Protein AF-A0A3D3GC07-F1 (afdb_monomer)

Nearest PDB structures (foldseek):
  8x1o-assembly1_A  TM=7.237E-01  e=4.242E-07  Flavobacterium frigoris PS1
  4nu2-assembly1_A  TM=7.062E-01  e=5.163E-07  Flavobacterium frigoris PS1
  4nu3-assembly1_A  TM=6.147E-01  e=4.455E-07  Flavobacterium frigoris PS1
  8x1p-assembly1_A  TM=7.015E-01  e=3.871E-06  Flavobacterium frigoris PS1
  8x1l-assembly1_A  TM=6.446E-01  e=1.598E-06  Flavobacterium frigoris PS1

Structure (mmCIF, N/CA/C/O backbone):
data_AF-A0A3D3GC07-F1
#
_entry.id   AF-A0A3D3GC07-F1
#
loop_
_atom_site.group_PDB
_atom_site.id
_atom_site.type_symbol
_atom_site.label_atom_id
_atom_site.label_alt_id
_atom_site.label_comp_id
_atom_site.label_asym_id
_atom_site.label_entity_id
_atom_site.label_seq_id
_atom_site.pdbx_PDB_ins_code
_atom_site.Cartn_x
_atom_site.Cartn_y
_atom_site.Cartn_z
_atom_site.occupancy
_atom_site.B_iso_or_equiv
_atom_site.auth_seq_id
_atom_site.auth_comp_id
_atom_site.auth_asym_id
_atom_site.auth_atom_id
_atom_site.pdbx_PDB_model_num
ATOM 1 N N . MET A 1 1 ? 6.199 24.779 78.417 1.00 42.81 1 MET A N 1
ATOM 2 C CA . MET A 1 1 ? 5.989 23.314 78.352 1.00 42.81 1 MET A CA 1
ATOM 3 C C . MET A 1 1 ? 4.800 23.077 77.429 1.00 42.81 1 MET A C 1
ATOM 5 O O . MET A 1 1 ? 3.770 23.656 77.707 1.00 42.81 1 MET A O 1
ATOM 9 N N . GLY A 1 2 ? 4.828 22.377 76.300 1.00 49.75 2 GLY A N 1
ATOM 10 C CA . GLY A 1 2 ? 5.875 21.697 75.552 1.00 49.75 2 GLY A CA 1
ATOM 11 C C . GLY A 1 2 ? 5.445 21.642 74.076 1.00 49.75 2 GLY A C 1
ATOM 12 O O . GLY A 1 2 ? 4.257 21.631 73.765 1.00 49.75 2 GLY A O 1
ATOM 13 N N . LYS A 1 3 ? 6.438 21.681 73.187 1.00 52.12 3 LYS A N 1
ATOM 14 C CA . LYS A 1 3 ? 6.327 21.446 71.742 1.00 52.12 3 LYS A CA 1
ATOM 15 C C . LYS A 1 3 ? 6.132 19.951 71.492 1.00 52.12 3 LYS A C 1
ATOM 17 O O . LYS A 1 3 ? 6.814 19.192 72.160 1.00 52.12 3 LYS A O 1
ATOM 22 N N . PHE A 1 4 ? 5.340 19.569 70.493 1.00 43.09 4 PHE A N 1
ATOM 23 C CA . PHE A 1 4 ? 5.617 18.464 69.559 1.00 43.09 4 PHE A CA 1
ATOM 24 C C . PHE A 1 4 ? 4.593 18.564 68.420 1.00 43.09 4 PHE A C 1
ATOM 26 O O . PHE A 1 4 ? 3.411 18.324 68.631 1.00 43.09 4 PHE A O 1
ATOM 33 N N . ASN A 1 5 ? 5.038 18.969 67.229 1.00 49.56 5 ASN A N 1
ATOM 34 C CA . ASN A 1 5 ? 4.253 18.853 66.003 1.00 49.56 5 ASN A CA 1
ATOM 35 C C . ASN A 1 5 ? 5.090 18.020 65.032 1.00 49.56 5 ASN A C 1
ATOM 37 O O . ASN A 1 5 ? 6.238 18.361 64.740 1.00 49.56 5 ASN A O 1
ATOM 41 N N . THR A 1 6 ? 4.554 16.864 64.673 1.00 51.84 6 THR A N 1
ATOM 42 C CA . THR A 1 6 ? 5.224 15.766 63.983 1.00 51.84 6 THR A CA 1
ATOM 43 C C . THR A 1 6 ? 5.325 16.040 62.487 1.00 51.84 6 THR A C 1
ATOM 45 O O . THR A 1 6 ? 4.344 16.320 61.805 1.00 51.84 6 THR A O 1
ATOM 48 N N . SER A 1 7 ? 6.550 15.948 61.980 1.00 44.41 7 SER A N 1
ATOM 49 C CA . SER A 1 7 ? 6.908 15.991 60.567 1.00 44.41 7 SER A CA 1
ATOM 50 C C . SER A 1 7 ? 6.458 14.719 59.840 1.00 44.41 7 SER A C 1
ATOM 52 O O . SER A 1 7 ? 6.830 13.616 60.244 1.00 44.41 7 SER A O 1
ATOM 54 N N . LEU A 1 8 ? 5.713 14.877 58.745 1.00 49.03 8 LEU A N 1
ATOM 55 C CA . LEU A 1 8 ? 5.469 13.833 57.744 1.00 49.03 8 LEU A CA 1
ATOM 56 C C . LEU A 1 8 ? 6.748 13.581 56.917 1.00 49.03 8 LEU A C 1
ATOM 58 O O . LEU A 1 8 ? 7.364 14.555 56.478 1.00 49.03 8 LEU A O 1
ATOM 62 N N . PRO A 1 9 ? 7.129 12.326 56.617 1.00 52.44 9 PRO A N 1
ATOM 63 C CA . PRO A 1 9 ? 8.143 12.054 55.610 1.00 52.44 9 PRO A CA 1
ATOM 64 C C . PRO A 1 9 ? 7.519 12.076 54.207 1.00 52.44 9 PRO A C 1
ATOM 66 O O . PRO A 1 9 ? 6.578 11.343 53.905 1.00 52.44 9 PRO A O 1
ATOM 69 N N . ILE A 1 10 ? 8.076 12.919 53.339 1.00 42.75 10 ILE A N 1
ATOM 70 C CA . ILE A 1 10 ? 7.855 12.896 51.892 1.00 42.75 10 ILE A CA 1
ATOM 71 C C . ILE A 1 10 ? 8.598 11.672 51.345 1.00 42.75 10 ILE A C 1
ATOM 73 O O . ILE A 1 10 ? 9.827 11.632 51.341 1.00 42.75 10 ILE A O 1
ATOM 77 N N . VAL A 1 11 ? 7.853 10.660 50.899 1.00 37.94 11 VAL A N 1
ATOM 78 C CA . VAL A 1 11 ? 8.403 9.526 50.148 1.00 37.94 11 VAL A CA 1
ATOM 79 C C . VAL A 1 11 ? 8.634 9.996 48.714 1.00 37.94 11 VAL A C 1
ATOM 81 O O . VAL A 1 11 ? 7.718 10.043 47.896 1.00 37.94 11 VAL A O 1
ATOM 84 N N . LEU A 1 12 ? 9.873 10.390 48.428 1.00 36.25 12 LEU A N 1
ATOM 85 C CA . LEU A 1 12 ? 10.348 10.696 47.086 1.00 36.25 12 LEU A CA 1
ATOM 86 C C . LEU A 1 12 ? 10.523 9.367 46.332 1.00 36.25 12 LEU A C 1
ATOM 88 O O . LEU A 1 12 ? 11.543 8.692 46.458 1.00 36.25 12 LEU A O 1
ATOM 92 N N . SER A 1 13 ? 9.491 8.955 45.597 1.00 36.69 13 SER A N 1
ATOM 93 C CA . SER A 1 13 ? 9.563 7.805 44.695 1.00 36.69 13 SER A CA 1
ATOM 94 C C . SER A 1 13 ? 10.404 8.194 43.478 1.00 36.69 13 SER A C 1
ATOM 96 O O . SER A 1 13 ? 9.940 8.871 42.562 1.00 36.69 13 SER A O 1
ATOM 98 N N . GLY A 1 14 ? 11.685 7.826 43.514 1.00 36.09 14 GLY A N 1
ATOM 99 C CA . GLY A 1 14 ? 12.591 7.941 42.380 1.00 36.09 14 GLY A CA 1
ATOM 100 C C . GLY A 1 14 ? 12.190 6.955 41.288 1.00 36.09 14 GLY A C 1
ATOM 101 O O . GLY A 1 14 ? 12.608 5.799 41.308 1.00 36.09 14 GLY A O 1
ATOM 102 N N . MET A 1 15 ? 11.383 7.413 40.331 1.00 36.75 15 MET A N 1
ATOM 103 C CA . MET A 1 15 ? 11.168 6.716 39.065 1.00 36.75 15 MET A CA 1
ATOM 104 C C . MET A 1 15 ? 12.456 6.795 38.240 1.00 36.75 15 MET A C 1
ATOM 106 O O . MET A 1 15 ? 12.754 7.793 37.585 1.00 36.75 15 MET A O 1
ATOM 110 N N . LEU A 1 16 ? 13.239 5.723 38.312 1.00 33.00 16 LEU A N 1
ATOM 111 C CA . LEU A 1 16 ? 14.378 5.462 37.447 1.00 33.00 16 LEU A CA 1
ATOM 112 C C . LEU A 1 16 ? 13.854 5.189 36.026 1.00 33.00 16 LEU A C 1
ATOM 114 O O . LEU A 1 16 ? 13.439 4.075 35.711 1.00 33.00 16 LEU A O 1
ATOM 118 N N . PHE A 1 17 ? 13.853 6.212 35.170 1.00 33.75 17 PHE A N 1
ATOM 119 C CA . PHE A 1 17 ? 13.654 6.054 33.729 1.00 33.75 17 PHE A CA 1
ATOM 120 C C . PHE A 1 17 ? 14.877 5.340 33.139 1.00 33.75 17 PHE A C 1
ATOM 122 O O . PHE A 1 17 ? 15.848 5.963 32.709 1.00 33.75 17 PHE A O 1
ATOM 129 N N . ILE A 1 18 ? 14.840 4.007 33.130 1.00 34.38 18 ILE A N 1
ATOM 130 C CA . ILE A 1 18 ? 15.722 3.202 32.286 1.00 34.38 18 ILE A CA 1
ATOM 131 C C . ILE A 1 18 ? 15.251 3.442 30.852 1.00 34.38 18 ILE A C 1
ATOM 133 O O . ILE A 1 18 ? 14.252 2.881 30.407 1.00 34.38 18 ILE A O 1
ATOM 137 N N . SER A 1 19 ? 15.951 4.327 30.144 1.00 33.56 19 SER A N 1
ATOM 138 C CA . SER A 1 19 ? 15.816 4.457 28.696 1.00 33.56 19 SER A CA 1
ATOM 139 C C . SER A 1 19 ? 16.302 3.151 28.073 1.00 33.56 19 SER A C 1
ATOM 141 O O . SER A 1 19 ? 17.501 2.946 27.891 1.00 33.56 19 SER A O 1
ATOM 143 N N . LEU A 1 20 ? 15.367 2.238 27.807 1.00 34.78 20 LEU A N 1
ATOM 144 C CA . LEU A 1 20 ? 15.587 1.107 26.918 1.00 34.78 20 LEU A CA 1
ATOM 145 C C . LEU A 1 20 ? 15.897 1.687 25.540 1.00 34.78 20 LEU A C 1
ATOM 147 O O . LEU A 1 20 ? 15.005 2.109 24.807 1.00 34.78 20 LEU A O 1
ATOM 151 N N . VAL A 1 21 ? 17.188 1.737 25.220 1.00 36.09 21 VAL A N 1
ATOM 152 C CA . VAL A 1 21 ? 17.682 1.883 23.855 1.00 36.09 21 VAL A CA 1
ATOM 153 C C . VAL A 1 21 ? 17.120 0.692 23.087 1.00 36.09 21 VAL A C 1
ATOM 155 O O . VAL A 1 21 ? 17.597 -0.436 23.217 1.00 36.09 21 VAL A O 1
ATOM 158 N N . GLY A 1 22 ? 16.014 0.934 22.387 1.00 31.67 22 GLY A N 1
ATOM 159 C CA . GLY A 1 22 ? 15.351 -0.057 21.564 1.00 31.67 22 GLY A CA 1
ATOM 160 C C . GLY A 1 22 ? 16.334 -0.566 20.523 1.00 31.67 22 GLY A C 1
ATOM 161 O O . GLY A 1 22 ? 16.894 0.210 19.752 1.00 31.67 22 GLY A O 1
ATOM 162 N N . CYS A 1 23 ? 16.544 -1.879 20.511 1.00 29.75 23 CYS A N 1
ATOM 163 C CA . CYS A 1 23 ? 17.066 -2.552 19.338 1.00 29.75 23 CYS A CA 1
ATOM 164 C C . CYS A 1 23 ? 16.069 -2.299 18.201 1.00 29.75 23 CYS A C 1
ATOM 166 O O . CYS A 1 23 ? 15.050 -2.982 18.111 1.00 29.75 23 CYS A O 1
ATOM 168 N N . GLU A 1 24 ? 16.339 -1.316 17.342 1.00 32.97 24 GLU A N 1
ATOM 169 C CA . GLU A 1 24 ? 15.833 -1.354 15.975 1.00 32.97 24 GLU A CA 1
ATOM 170 C C . GLU A 1 24 ? 16.400 -2.632 15.364 1.00 32.97 24 GLU A C 1
ATOM 172 O O . GLU A 1 24 ? 17.550 -2.681 14.924 1.00 32.97 24 GLU A O 1
ATOM 177 N N . GLN A 1 25 ? 15.617 -3.709 15.401 1.00 32.12 25 GLN A N 1
ATOM 178 C CA . GLN A 1 25 ? 15.900 -4.855 14.563 1.00 32.12 25 GLN A CA 1
ATOM 179 C C . GLN A 1 25 ? 15.733 -4.377 13.128 1.00 32.12 25 GLN A C 1
ATOM 181 O O . GLN A 1 25 ? 14.628 -4.313 12.590 1.00 32.12 25 GLN A O 1
ATOM 186 N N . ARG A 1 26 ? 16.858 -3.993 12.521 1.00 33.06 26 ARG A N 1
ATOM 187 C CA . ARG A 1 26 ? 17.011 -4.040 11.078 1.00 33.06 26 ARG A CA 1
ATOM 188 C C . ARG A 1 26 ? 16.713 -5.482 10.702 1.00 33.06 26 ARG A C 1
ATOM 190 O O . ARG A 1 26 ? 17.534 -6.364 10.933 1.00 33.06 26 ARG A O 1
ATOM 197 N N . TYR A 1 27 ? 15.496 -5.725 10.231 1.00 36.94 27 TYR A N 1
ATOM 198 C CA . TYR A 1 27 ? 15.181 -6.968 9.558 1.00 36.94 27 TYR A CA 1
ATOM 199 C C . TYR A 1 27 ? 16.105 -7.004 8.345 1.00 36.94 27 TYR A C 1
ATOM 201 O O . TYR A 1 27 ? 15.889 -6.272 7.381 1.00 36.94 27 T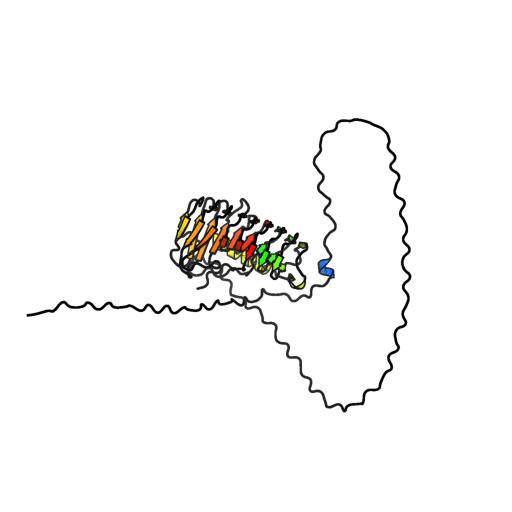YR A O 1
ATOM 209 N N . ASP A 1 28 ? 17.177 -7.788 8.438 1.00 32.25 28 ASP A N 1
ATOM 210 C CA . ASP A 1 28 ? 17.963 -8.187 7.279 1.00 32.25 28 ASP A CA 1
ATOM 211 C C . ASP A 1 28 ? 17.036 -9.087 6.462 1.00 32.25 28 ASP A C 1
ATOM 213 O O . ASP A 1 28 ? 16.888 -10.287 6.707 1.00 32.25 28 ASP A O 1
ATOM 217 N N . LEU A 1 29 ? 16.256 -8.444 5.594 1.00 41.75 29 LEU A N 1
ATOM 218 C CA . LEU A 1 29 ? 15.302 -9.102 4.723 1.00 41.75 29 LEU A CA 1
ATOM 219 C C . LEU A 1 29 ? 16.092 -10.054 3.832 1.00 41.75 29 LEU A C 1
ATOM 221 O O . LEU A 1 29 ? 17.031 -9.634 3.152 1.00 41.75 29 LEU A O 1
ATOM 225 N N . ALA A 1 30 ? 15.707 -11.331 3.827 1.00 43.09 30 ALA A N 1
ATOM 226 C CA . ALA A 1 30 ? 16.249 -12.262 2.853 1.00 43.09 30 ALA A CA 1
ATOM 227 C C . ALA A 1 30 ? 16.009 -11.665 1.451 1.00 43.09 30 ALA A C 1
ATOM 229 O O . ALA A 1 30 ? 14.883 -11.241 1.163 1.00 43.09 30 ALA A O 1
ATOM 230 N N . PRO A 1 31 ? 17.043 -11.569 0.595 1.00 50.31 31 PRO A N 1
ATOM 231 C CA . PRO A 1 31 ? 16.866 -11.063 -0.756 1.00 50.31 31 PRO A CA 1
ATOM 232 C C . PRO A 1 31 ? 15.801 -11.902 -1.469 1.00 50.31 31 PRO A C 1
ATOM 234 O O . PRO A 1 31 ? 15.768 -13.125 -1.311 1.00 50.31 31 PRO A O 1
ATOM 237 N N . LEU A 1 32 ? 14.922 -11.244 -2.236 1.00 53.59 32 LEU A N 1
ATOM 238 C CA . LEU A 1 32 ? 13.956 -11.932 -3.097 1.00 53.59 32 LEU A CA 1
ATOM 239 C C . LEU A 1 32 ? 14.692 -12.987 -3.938 1.00 53.59 32 LEU A C 1
ATOM 241 O O . LEU A 1 32 ? 15.835 -12.731 -4.325 1.00 53.59 32 LEU A O 1
ATOM 245 N N . PRO A 1 33 ? 14.088 -14.156 -4.225 1.00 49.78 33 PRO A N 1
ATOM 246 C CA . PRO A 1 33 ? 14.751 -15.199 -4.996 1.00 49.78 33 PRO A CA 1
ATOM 247 C C . PRO A 1 33 ? 15.235 -14.643 -6.339 1.00 49.78 33 PRO A C 1
ATOM 249 O O . PRO A 1 33 ? 14.443 -14.309 -7.215 1.00 49.78 33 PRO A O 1
ATOM 252 N N . GLN A 1 34 ? 16.556 -14.503 -6.471 1.00 48.22 34 GLN A N 1
ATOM 253 C CA . GLN A 1 34 ? 17.192 -13.946 -7.659 1.00 48.22 34 GLN A CA 1
ATOM 254 C C . GLN A 1 34 ? 17.507 -15.071 -8.639 1.00 48.22 34 GLN A C 1
ATOM 256 O O . GLN A 1 34 ? 18.202 -16.032 -8.298 1.00 48.22 34 GLN A O 1
ATOM 261 N N . LYS A 1 35 ? 17.075 -14.922 -9.891 1.00 49.28 35 LYS A N 1
ATOM 262 C CA . LYS A 1 35 ? 17.637 -15.703 -10.992 1.00 49.28 35 LYS A CA 1
ATOM 263 C C . LYS A 1 35 ? 18.876 -14.964 -11.493 1.00 49.28 35 LYS A C 1
ATOM 265 O O . LYS A 1 35 ? 18.768 -13.882 -12.060 1.00 49.28 35 LYS A O 1
ATOM 270 N N . SER A 1 36 ? 20.061 -15.519 -11.244 1.00 38.72 36 SER A N 1
ATOM 271 C CA . SER A 1 36 ? 21.320 -14.936 -11.722 1.00 38.72 36 SER A CA 1
ATOM 272 C C . SER A 1 36 ? 21.381 -15.002 -13.251 1.00 38.72 36 SER A C 1
ATOM 274 O O . SER A 1 36 ? 21.655 -16.052 -13.831 1.00 38.72 36 SER A O 1
ATOM 276 N N . GLY A 1 37 ? 21.094 -13.879 -13.905 1.00 53.53 37 GLY A N 1
ATOM 277 C CA . GLY A 1 37 ? 21.359 -13.638 -15.318 1.00 53.53 37 GLY A CA 1
ATOM 278 C C . GLY A 1 37 ? 22.071 -12.296 -15.451 1.00 53.53 37 GLY A C 1
ATOM 279 O O . GLY A 1 37 ? 21.556 -11.280 -14.993 1.00 53.53 37 GLY A O 1
ATOM 280 N N . LYS A 1 38 ? 23.276 -12.273 -16.033 1.00 45.19 38 LYS A N 1
ATOM 281 C CA . LYS A 1 38 ? 23.942 -11.011 -16.389 1.00 45.19 38 LYS A CA 1
ATOM 282 C C . LYS A 1 38 ? 23.114 -10.325 -17.475 1.00 45.19 38 LYS A C 1
ATOM 284 O O . LYS A 1 38 ? 22.989 -10.876 -18.563 1.00 45.19 38 LYS A O 1
ATOM 289 N N . ILE A 1 39 ? 22.599 -9.135 -17.180 1.00 52.06 39 ILE A N 1
ATOM 290 C CA . ILE A 1 39 ? 21.954 -8.269 -18.169 1.00 52.06 39 ILE A CA 1
ATOM 291 C C . ILE A 1 39 ? 23.047 -7.710 -19.087 1.00 52.06 39 ILE A C 1
ATOM 293 O O . ILE A 1 39 ? 24.075 -7.216 -18.613 1.00 52.06 39 ILE A O 1
ATOM 297 N N . THR A 1 40 ? 22.845 -7.817 -20.396 1.00 63.94 40 THR A N 1
ATOM 298 C CA . THR A 1 40 ? 23.726 -7.233 -21.412 1.00 63.94 40 THR A CA 1
ATOM 299 C C . THR A 1 40 ? 23.165 -5.898 -21.895 1.00 63.94 40 THR A C 1
ATOM 301 O O . THR A 1 40 ? 21.972 -5.635 -21.800 1.00 63.94 40 THR A O 1
ATOM 304 N N . GLU A 1 41 ? 24.010 -5.028 -22.450 1.00 50.12 41 GLU A N 1
ATOM 305 C CA . GLU A 1 41 ? 23.576 -3.743 -23.028 1.00 50.12 41 GLU A CA 1
ATOM 306 C C . GLU A 1 41 ? 22.561 -3.914 -24.183 1.00 50.12 41 GLU A C 1
ATOM 308 O O . GLU A 1 41 ? 21.825 -2.983 -24.510 1.00 50.12 41 GLU A O 1
ATOM 313 N N . ALA A 1 42 ? 22.480 -5.112 -24.775 1.00 54.91 42 ALA A N 1
ATOM 314 C CA . ALA A 1 42 ? 21.477 -5.463 -25.777 1.00 54.91 42 ALA A CA 1
ATOM 315 C C . ALA A 1 42 ? 20.056 -5.563 -25.191 1.00 54.91 42 ALA A C 1
ATOM 317 O O . ALA A 1 42 ? 19.102 -5.208 -25.876 1.00 54.91 42 ALA A O 1
ATOM 318 N N . ASP A 1 43 ? 19.913 -5.937 -23.916 1.00 57.94 43 ASP A N 1
ATOM 319 C CA . ASP A 1 43 ? 18.612 -6.088 -23.244 1.00 57.94 43 ASP A CA 1
ATOM 320 C C . ASP A 1 43 ? 17.960 -4.732 -22.900 1.00 57.94 43 ASP A C 1
ATOM 322 O O . ASP A 1 43 ? 16.790 -4.668 -22.533 1.00 57.94 43 ASP A O 1
ATOM 326 N N . VAL A 1 44 ? 18.707 -3.627 -23.022 1.00 58.09 44 VAL A N 1
ATOM 327 C CA . VAL A 1 44 ? 18.255 -2.263 -22.688 1.00 58.09 44 VAL A CA 1
ATOM 328 C C . VAL A 1 44 ? 17.798 -1.480 -23.935 1.00 58.09 44 VAL A C 1
ATOM 330 O O . VAL A 1 44 ? 17.266 -0.377 -23.810 1.00 58.09 44 VAL A O 1
ATOM 333 N N . LYS A 1 45 ? 17.977 -2.012 -25.155 1.00 43.72 45 LYS A N 1
ATOM 334 C CA . LYS A 1 45 ? 17.838 -1.223 -26.398 1.00 43.72 45 LYS A CA 1
ATOM 335 C C . LYS A 1 45 ? 16.515 -1.314 -27.162 1.00 43.72 45 LYS A C 1
ATOM 337 O O . LYS A 1 45 ? 16.345 -0.523 -28.087 1.00 43.72 45 LYS A O 1
ATOM 342 N N . ASP A 1 46 ? 15.539 -2.111 -26.741 1.00 44.16 46 ASP A N 1
ATOM 343 C CA . ASP A 1 46 ? 14.207 -2.112 -27.372 1.00 44.16 46 ASP A CA 1
ATOM 344 C C . ASP A 1 46 ? 13.251 -1.089 -26.732 1.00 44.16 46 ASP A C 1
ATOM 346 O O . ASP A 1 46 ? 12.150 -1.393 -26.274 1.00 44.16 46 ASP A O 1
ATOM 350 N N . VAL A 1 47 ? 13.660 0.183 -26.734 1.00 45.19 47 VAL A N 1
ATOM 351 C CA . VAL A 1 47 ? 12.715 1.301 -26.617 1.00 45.19 47 VAL A CA 1
ATOM 352 C C . VAL A 1 47 ? 12.186 1.571 -28.022 1.00 45.19 47 VAL A C 1
ATOM 354 O O . VAL A 1 47 ? 12.835 2.238 -28.825 1.00 45.19 47 VAL A O 1
ATOM 357 N N . ALA A 1 48 ? 11.015 1.018 -28.334 1.00 34.78 48 ALA A N 1
ATOM 358 C CA . ALA A 1 48 ? 10.342 1.232 -29.610 1.00 34.78 48 ALA A CA 1
ATOM 359 C C . ALA A 1 48 ? 10.246 2.742 -29.949 1.00 34.78 48 ALA A C 1
ATOM 361 O O . ALA A 1 48 ? 9.690 3.512 -29.156 1.00 34.78 48 ALA A O 1
ATOM 362 N N . PRO A 1 49 ? 10.734 3.199 -31.119 1.00 36.56 49 PRO A N 1
ATOM 363 C CA . PRO A 1 49 ? 10.516 4.562 -31.579 1.00 36.56 49 PRO A CA 1
ATOM 364 C C . PRO A 1 49 ? 9.089 4.656 -32.126 1.00 36.56 49 PRO A C 1
ATOM 366 O O . PRO A 1 49 ? 8.819 4.304 -33.271 1.00 36.56 49 PRO A O 1
ATOM 369 N N . GLY A 1 50 ? 8.144 5.081 -31.290 1.00 41.00 50 GLY A N 1
ATOM 370 C CA . GLY A 1 50 ? 6.740 5.101 -31.692 1.00 41.00 50 GLY A CA 1
ATOM 371 C C . GLY A 1 50 ? 5.805 5.775 -30.701 1.00 41.00 50 GLY A C 1
ATOM 372 O O . GLY A 1 50 ? 4.845 5.158 -30.259 1.00 41.00 50 GLY A O 1
ATOM 373 N N . ILE A 1 51 ? 6.051 7.043 -30.368 1.00 36.09 51 ILE A N 1
ATOM 374 C CA . ILE A 1 51 ? 4.985 7.929 -29.885 1.00 36.09 51 ILE A CA 1
ATOM 375 C C . ILE A 1 51 ? 4.946 9.131 -30.824 1.00 36.09 51 ILE A C 1
ATOM 377 O O . ILE A 1 51 ? 5.730 10.069 -30.698 1.00 36.09 51 ILE A O 1
ATOM 381 N N . GLN A 1 52 ? 4.049 9.061 -31.809 1.00 35.16 52 GLN A N 1
ATOM 382 C CA . GLN A 1 52 ? 3.590 10.242 -32.528 1.00 35.16 52 GLN A CA 1
ATOM 383 C C . GLN A 1 52 ? 2.776 11.100 -31.557 1.00 35.16 52 GLN A C 1
ATOM 385 O O . GLN A 1 52 ? 1.962 10.583 -30.789 1.00 35.16 52 GLN A O 1
ATOM 390 N N . ALA A 1 53 ? 3.036 12.405 -31.580 1.00 33.88 53 ALA A N 1
ATOM 391 C CA . ALA A 1 53 ? 2.279 13.391 -30.831 1.00 33.88 53 ALA A CA 1
ATOM 392 C C . ALA A 1 53 ? 0.786 13.283 -31.182 1.00 33.88 53 ALA A C 1
ATOM 394 O O . ALA A 1 53 ? 0.418 13.228 -32.356 1.00 33.88 53 ALA A O 1
ATOM 395 N N . ALA A 1 54 ? -0.060 13.238 -30.153 1.00 37.41 54 ALA A N 1
ATOM 396 C CA . ALA A 1 54 ? -1.500 13.357 -30.307 1.00 37.41 54 ALA A CA 1
ATOM 397 C C . ALA A 1 54 ? -1.818 14.705 -30.971 1.00 37.41 54 ALA A C 1
ATOM 399 O O . ALA A 1 54 ? -1.364 15.747 -30.501 1.00 37.41 54 ALA A O 1
ATOM 400 N N . GLY A 1 55 ? -2.551 14.655 -32.084 1.00 34.41 55 GLY A N 1
ATOM 401 C CA . GLY A 1 55 ? -3.028 15.835 -32.792 1.00 34.41 55 GLY A CA 1
ATOM 402 C C . GLY A 1 55 ? -4.043 16.621 -31.963 1.00 34.41 55 GLY A C 1
ATOM 403 O O . GLY A 1 55 ? -4.902 16.035 -31.300 1.00 34.41 55 GLY A O 1
ATOM 404 N N . ASP A 1 56 ? -3.924 17.944 -32.030 1.00 41.59 56 ASP A N 1
ATOM 405 C CA . ASP A 1 56 ? -4.884 18.899 -31.481 1.00 41.59 56 ASP A CA 1
ATOM 406 C C . ASP A 1 56 ? -6.275 18.738 -32.120 1.00 41.59 56 ASP A C 1
ATOM 408 O O . ASP A 1 56 ? -6.383 18.468 -33.324 1.00 41.59 56 ASP A O 1
ATOM 412 N N . PRO A 1 57 ? -7.364 18.933 -31.354 1.00 50.69 57 PRO A N 1
ATOM 413 C CA . PRO A 1 57 ? -8.704 18.943 -31.908 1.00 50.69 57 PRO A CA 1
ATOM 414 C C . PRO A 1 57 ? -8.999 20.277 -32.611 1.00 50.69 57 PRO A C 1
ATOM 416 O O . PRO A 1 57 ? -8.825 21.355 -32.055 1.00 50.69 57 PRO A O 1
ATOM 419 N N . ALA A 1 58 ? -9.478 20.136 -33.847 1.00 44.75 58 ALA A N 1
ATOM 420 C CA . ALA A 1 58 ? -10.053 21.120 -34.761 1.00 44.75 58 ALA A CA 1
ATOM 421 C C . ALA A 1 58 ? -10.537 22.455 -34.155 1.00 44.75 58 ALA A C 1
ATOM 423 O O . ALA A 1 58 ? -11.516 22.493 -33.408 1.00 44.75 58 ALA A O 1
ATOM 424 N N . GLU A 1 59 ? -9.945 23.557 -34.628 1.00 38.47 59 GLU A N 1
ATOM 425 C CA . GLU A 1 59 ? -10.521 24.899 -34.542 1.00 38.47 59 GLU A CA 1
ATOM 426 C C . GLU A 1 59 ? -10.961 25.382 -35.936 1.00 38.47 59 GLU A C 1
ATOM 428 O O . GLU A 1 59 ? -10.334 25.107 -36.961 1.00 38.47 59 GLU A O 1
ATOM 433 N N . ASN A 1 60 ? -12.118 26.037 -35.941 1.00 45.09 60 ASN A N 1
ATOM 434 C CA . ASN A 1 60 ? -12.924 26.445 -37.084 1.00 45.09 60 ASN A CA 1
ATOM 435 C C . ASN A 1 60 ? -12.182 27.272 -38.145 1.00 45.09 60 ASN A C 1
ATOM 437 O O . ASN A 1 60 ? -11.456 28.217 -37.852 1.00 45.09 60 ASN A O 1
ATOM 441 N N . ALA A 1 61 ? -12.511 26.976 -39.401 1.00 41.28 61 ALA A N 1
ATOM 442 C CA . ALA A 1 61 ? -12.090 27.714 -40.581 1.00 41.28 61 ALA A CA 1
ATOM 443 C C . ALA A 1 61 ? -12.777 29.090 -40.710 1.00 41.28 61 ALA A C 1
ATOM 445 O O . ALA A 1 61 ? -14.004 29.189 -40.652 1.00 41.28 61 ALA A O 1
ATOM 446 N N . ILE A 1 62 ? -11.986 30.121 -41.023 1.00 50.12 62 ILE A N 1
ATOM 447 C CA . ILE A 1 62 ? -12.408 31.326 -41.757 1.00 50.12 62 ILE A CA 1
ATOM 448 C C . ILE A 1 62 ? -11.351 31.576 -42.850 1.00 50.12 62 ILE A C 1
ATOM 450 O O . ILE A 1 62 ? -10.161 31.564 -42.531 1.00 50.12 62 ILE A O 1
ATOM 454 N N . PRO A 1 63 ? -11.725 31.782 -44.130 1.00 53.78 63 PRO A N 1
ATOM 455 C CA . PRO A 1 63 ? -10.762 31.972 -45.205 1.00 53.78 63 PRO A CA 1
ATOM 456 C C . PRO A 1 63 ? -10.458 33.460 -45.416 1.00 53.78 63 PRO A C 1
ATOM 458 O O . PRO A 1 63 ? -11.342 34.238 -45.772 1.00 53.78 63 PRO A O 1
ATOM 461 N N . THR A 1 64 ? -9.186 33.838 -45.299 1.00 41.69 64 THR A N 1
ATOM 462 C CA . THR A 1 64 ? -8.692 35.123 -45.808 1.00 41.69 64 THR A CA 1
ATOM 463 C C . THR A 1 64 ? -7.402 34.886 -46.580 1.00 41.69 64 THR A C 1
ATOM 465 O O . THR A 1 64 ? -6.346 34.610 -46.020 1.00 41.69 64 THR A O 1
ATOM 468 N N . THR A 1 65 ? -7.510 34.952 -47.901 1.00 54.78 65 THR A N 1
ATOM 469 C CA . THR A 1 65 ? -6.393 34.932 -48.844 1.00 54.78 65 THR A CA 1
ATOM 470 C C . THR A 1 65 ? -5.633 36.256 -48.792 1.00 54.78 65 THR A C 1
ATOM 472 O O . THR A 1 65 ? -6.231 37.302 -49.046 1.00 54.78 65 THR A O 1
ATOM 475 N N . LEU A 1 66 ? -4.319 36.213 -48.567 1.00 41.72 66 LEU A N 1
ATOM 476 C CA . LEU A 1 66 ? -3.390 37.266 -48.985 1.00 41.72 66 LEU A CA 1
ATOM 477 C C . LEU A 1 66 ? -2.086 36.648 -49.521 1.00 41.72 66 LEU A C 1
ATOM 479 O O . LEU A 1 66 ? -1.710 35.558 -49.084 1.00 41.72 66 LEU A O 1
ATOM 483 N N . PRO A 1 67 ?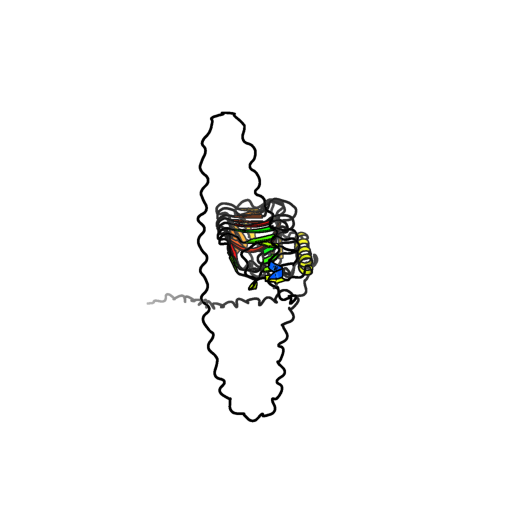 -1.431 37.294 -50.503 1.00 54.41 67 PRO A N 1
ATOM 484 C CA . PRO A 1 67 ? -0.403 36.675 -51.323 1.00 54.41 67 PRO A CA 1
ATOM 485 C C . PRO A 1 67 ? 1.012 36.952 -50.808 1.00 54.41 67 PRO A C 1
ATOM 487 O O . PRO A 1 67 ? 1.355 38.091 -50.520 1.00 54.41 67 PRO A O 1
ATOM 490 N N . GLY A 1 68 ? 1.830 35.899 -50.843 1.00 51.22 68 GLY A N 1
ATOM 491 C CA . GLY A 1 68 ? 3.216 35.944 -51.305 1.00 51.22 68 GLY A CA 1
ATOM 492 C C . GLY A 1 68 ? 4.219 36.736 -50.475 1.00 51.22 68 GLY A C 1
ATOM 493 O O . GLY A 1 68 ? 4.502 37.876 -50.807 1.00 51.22 68 GLY A O 1
ATOM 494 N N . ASP A 1 69 ? 4.890 36.046 -49.552 1.00 41.47 69 ASP A N 1
ATOM 495 C CA . ASP A 1 69 ? 6.257 36.390 -49.161 1.00 41.47 69 ASP A CA 1
ATOM 496 C C . ASP A 1 69 ? 7.154 35.155 -49.306 1.00 41.47 69 ASP A C 1
ATOM 498 O O . ASP A 1 69 ? 6.981 34.128 -48.646 1.00 41.47 69 ASP A O 1
ATOM 502 N N . VAL A 1 70 ? 8.102 35.249 -50.241 1.00 50.00 70 VAL A N 1
ATOM 503 C CA . VAL A 1 70 ? 9.157 34.261 -50.476 1.00 50.00 70 VAL A CA 1
ATOM 504 C C . VAL A 1 70 ? 10.248 34.504 -49.437 1.00 50.00 70 VAL A C 1
ATOM 506 O O . VAL A 1 70 ? 11.026 35.448 -49.557 1.00 50.00 70 VAL A O 1
ATOM 509 N N . ILE A 1 71 ? 10.317 33.652 -48.415 1.00 51.88 71 ILE A N 1
ATOM 510 C CA . ILE A 1 71 ? 11.425 33.657 -47.454 1.00 51.88 71 ILE A CA 1
ATOM 511 C C . ILE A 1 71 ? 12.585 32.845 -48.059 1.00 51.88 71 ILE A C 1
ATOM 513 O O . ILE A 1 71 ? 12.383 31.677 -48.405 1.00 51.88 71 ILE A O 1
ATOM 517 N N . PRO A 1 72 ? 13.796 33.415 -48.213 1.00 53.91 72 PRO A N 1
ATOM 518 C CA . PRO A 1 72 ? 14.934 32.687 -48.756 1.00 53.91 72 PRO A CA 1
ATOM 519 C C . PRO A 1 72 ? 15.405 31.587 -47.797 1.00 53.91 72 PRO A C 1
ATOM 521 O O . PRO A 1 72 ? 15.566 31.786 -46.593 1.00 53.91 72 PRO A O 1
ATOM 524 N N . GLN A 1 73 ? 15.640 30.412 -48.375 1.00 56.88 73 GLN A N 1
ATOM 525 C CA . GLN A 1 73 ? 16.157 29.216 -47.721 1.00 56.88 73 GLN A CA 1
ATOM 526 C C . GLN A 1 73 ? 17.612 29.452 -47.257 1.00 56.88 73 GLN A C 1
ATOM 528 O O . GLN A 1 73 ? 18.425 29.917 -48.059 1.00 56.88 73 GLN A O 1
ATOM 533 N N . PRO A 1 74 ? 17.983 29.148 -45.998 1.00 53.50 74 PRO A N 1
ATOM 534 C CA . PRO A 1 74 ? 19.351 29.347 -45.534 1.00 53.50 74 PRO A CA 1
ATOM 535 C C . PRO A 1 74 ? 20.303 28.330 -46.175 1.00 53.50 74 PRO A C 1
ATOM 537 O O . PRO A 1 74 ? 20.115 27.116 -46.081 1.00 53.50 74 PRO A O 1
ATOM 540 N N . THR A 1 75 ? 21.348 28.850 -46.814 1.00 55.81 75 THR A N 1
ATOM 541 C CA . THR A 1 75 ? 22.466 28.089 -47.374 1.00 55.81 75 THR A CA 1
ATOM 542 C C . THR A 1 75 ? 23.253 27.416 -46.249 1.00 55.81 75 THR A C 1
ATOM 544 O O . THR A 1 75 ? 23.727 28.081 -45.329 1.00 55.81 75 THR A O 1
ATOM 547 N N . SER A 1 76 ? 23.413 26.094 -46.314 1.00 47.28 76 SER A N 1
ATOM 548 C CA . SER A 1 76 ? 24.210 25.327 -45.355 1.00 47.28 76 SER A CA 1
ATOM 549 C C . SER A 1 76 ? 25.707 25.564 -45.571 1.00 47.28 76 SER A C 1
ATOM 551 O O . SER A 1 76 ? 26.262 25.170 -46.600 1.00 47.28 76 SER A O 1
ATOM 553 N N . THR A 1 77 ? 26.374 26.167 -44.590 1.00 56.75 77 THR A N 1
ATOM 554 C CA . THR A 1 77 ? 27.835 26.291 -44.555 1.00 56.75 77 THR A CA 1
ATOM 555 C C . THR A 1 77 ? 28.451 24.942 -44.181 1.00 56.75 77 THR A C 1
ATOM 557 O O . THR A 1 77 ? 28.264 24.452 -43.069 1.00 56.75 77 THR A O 1
ATOM 560 N N . VAL A 1 78 ? 29.187 24.330 -45.110 1.00 50.53 78 VAL A N 1
ATOM 561 C CA . VAL A 1 78 ? 29.966 23.107 -44.867 1.00 50.53 78 VAL A CA 1
ATOM 562 C C . VAL A 1 78 ? 31.212 23.477 -44.059 1.00 50.53 78 VAL A C 1
ATOM 564 O O . VAL A 1 78 ? 32.075 24.205 -44.546 1.00 50.53 78 VAL A O 1
ATOM 567 N N . ILE A 1 79 ? 31.305 22.984 -42.823 1.00 60.06 79 ILE A N 1
ATOM 568 C CA . ILE A 1 79 ? 32.501 23.110 -41.981 1.00 60.06 79 ILE A CA 1
ATOM 569 C C . ILE A 1 79 ? 33.423 21.920 -42.298 1.00 60.06 79 ILE A C 1
ATOM 571 O O . ILE A 1 79 ? 32.976 20.777 -42.174 1.00 60.06 79 ILE A O 1
ATOM 575 N N . PRO A 1 80 ? 34.684 22.135 -42.717 1.00 53.72 80 PRO A N 1
ATOM 576 C CA . PRO A 1 80 ? 35.603 21.039 -42.994 1.00 53.72 80 PRO A CA 1
ATOM 577 C C . PRO A 1 80 ? 35.982 20.287 -41.712 1.00 53.72 80 PRO A C 1
ATOM 579 O O . PRO A 1 80 ? 36.275 20.874 -40.670 1.00 53.72 80 PRO A O 1
ATOM 582 N N . GLN A 1 81 ? 35.975 18.962 -41.822 1.00 61.19 81 GLN A N 1
ATOM 583 C CA . GLN A 1 81 ? 36.316 18.011 -40.771 1.00 61.19 81 GLN A CA 1
ATOM 584 C C . GLN A 1 81 ? 37.836 18.040 -40.499 1.00 61.19 81 GLN A C 1
ATOM 586 O O . GLN A 1 81 ? 38.614 17.996 -41.455 1.00 61.19 81 GLN A O 1
ATOM 591 N N . PRO A 1 82 ? 38.293 18.116 -39.234 1.00 54.41 82 PRO A N 1
ATOM 592 C CA . PRO A 1 82 ? 39.719 18.149 -38.930 1.00 54.41 82 PRO A CA 1
ATOM 593 C C . PRO A 1 82 ? 40.377 16.796 -39.221 1.00 54.41 82 PRO A C 1
ATOM 595 O O . PRO A 1 82 ? 39.946 15.750 -38.733 1.00 54.41 82 PRO A O 1
ATOM 598 N N . THR A 1 83 ? 41.452 16.835 -40.006 1.00 59.28 83 THR A N 1
ATOM 599 C CA . THR A 1 83 ? 42.330 15.698 -40.287 1.00 59.28 83 THR A CA 1
ATOM 600 C C . THR A 1 83 ? 43.053 15.280 -39.006 1.00 59.28 83 THR A C 1
ATOM 602 O O . THR A 1 83 ? 43.768 16.078 -38.401 1.00 59.28 83 THR A O 1
ATOM 605 N N . SER A 1 84 ? 42.876 14.030 -38.579 1.00 48.75 84 SER A N 1
ATOM 606 C CA . SER A 1 84 ? 43.558 13.476 -37.408 1.00 48.75 84 SER A CA 1
ATOM 607 C C . SER A 1 84 ? 45.043 13.241 -37.696 1.00 48.75 84 SER A C 1
ATOM 609 O O . SER A 1 84 ? 45.393 12.419 -38.546 1.00 48.75 84 SER A O 1
ATOM 611 N N . THR A 1 85 ? 45.919 13.926 -36.964 1.00 59.00 85 THR A N 1
ATOM 612 C CA . THR A 1 85 ? 47.363 13.671 -36.967 1.00 59.00 85 THR A CA 1
ATOM 613 C C . THR A 1 85 ? 47.650 12.360 -36.234 1.00 59.00 85 THR A C 1
ATOM 615 O O . THR A 1 85 ? 47.376 12.235 -35.041 1.00 59.00 85 THR A O 1
ATOM 618 N N . VAL A 1 86 ? 48.200 11.373 -36.943 1.00 50.31 86 VAL A N 1
ATOM 619 C CA . VAL A 1 86 ? 48.654 10.104 -36.359 1.00 50.31 86 VAL A CA 1
ATOM 620 C C . VAL A 1 86 ? 49.947 10.357 -35.581 1.00 50.31 86 VAL A C 1
ATOM 622 O O . VAL A 1 86 ? 50.964 10.725 -36.166 1.00 50.31 86 VAL A O 1
ATOM 625 N N . ILE A 1 87 ? 49.907 10.169 -34.261 1.00 61.72 87 ILE A N 1
ATOM 626 C CA . ILE A 1 87 ? 51.093 10.198 -33.395 1.00 61.72 87 ILE A CA 1
ATOM 627 C C . ILE A 1 87 ? 51.680 8.777 -33.365 1.00 61.72 87 ILE A C 1
ATOM 629 O O . ILE A 1 87 ? 50.950 7.843 -33.024 1.00 61.72 87 ILE A O 1
ATOM 633 N N . PRO A 1 88 ? 52.962 8.569 -33.719 1.00 54.69 88 PRO A N 1
ATOM 634 C CA . PRO A 1 88 ? 53.575 7.248 -33.661 1.00 54.69 88 PRO A CA 1
ATOM 635 C C . PRO A 1 88 ? 53.695 6.758 -32.212 1.00 54.69 88 PRO A C 1
ATOM 637 O O . PRO A 1 88 ? 54.126 7.479 -31.312 1.00 54.69 88 PRO A O 1
ATOM 640 N N . GLN A 1 89 ? 53.300 5.505 -32.009 1.00 63.59 89 GLN A N 1
ATOM 641 C CA . GLN A 1 89 ? 53.321 4.801 -30.732 1.00 63.59 89 GLN A CA 1
ATOM 642 C C . GLN A 1 89 ? 54.773 4.447 -30.346 1.00 63.59 89 GLN A C 1
ATOM 644 O O . GLN A 1 89 ? 55.501 3.915 -31.187 1.00 63.59 89 GLN A O 1
ATOM 649 N N . PRO A 1 90 ? 55.228 4.725 -29.108 1.00 55.91 90 PRO A N 1
ATOM 650 C CA . PRO A 1 90 ? 56.593 4.415 -28.698 1.00 55.91 90 PRO A CA 1
ATOM 651 C C . PRO A 1 90 ? 56.806 2.902 -28.585 1.00 55.91 90 PRO A C 1
ATOM 653 O O . PRO A 1 90 ? 56.062 2.195 -27.905 1.00 55.91 90 PRO A O 1
ATOM 656 N N . THR A 1 91 ? 57.859 2.419 -29.242 1.00 57.03 91 THR A N 1
ATOM 657 C CA . THR A 1 91 ? 58.350 1.044 -29.146 1.00 57.03 91 THR A CA 1
ATOM 658 C C . THR A 1 91 ? 58.864 0.784 -27.730 1.00 57.03 91 THR A C 1
ATOM 660 O O . THR A 1 91 ? 59.835 1.400 -27.293 1.00 57.03 91 THR A O 1
ATOM 663 N N . SER A 1 92 ? 58.218 -0.122 -26.996 1.00 51.88 92 SER A N 1
ATOM 664 C CA . SER A 1 92 ? 58.654 -0.526 -25.659 1.00 51.88 92 SER A CA 1
ATOM 665 C C . SER A 1 92 ? 59.885 -1.431 -25.739 1.00 51.88 92 SER A C 1
ATOM 667 O O . SER A 1 92 ? 59.818 -2.534 -26.285 1.00 51.88 92 SER A O 1
ATOM 669 N N . THR A 1 93 ? 60.999 -0.984 -25.161 1.00 58.34 93 THR A N 1
ATOM 670 C CA . THR A 1 93 ? 62.204 -1.795 -24.953 1.00 58.34 93 THR A CA 1
ATOM 671 C C . THR A 1 93 ? 61.911 -2.897 -23.936 1.00 58.34 93 THR A C 1
ATOM 673 O O . THR A 1 93 ? 61.595 -2.619 -22.780 1.00 58.34 93 THR A O 1
ATOM 676 N N . VAL A 1 94 ? 62.012 -4.155 -24.365 1.00 46.44 94 VAL A N 1
ATOM 677 C CA . VAL A 1 94 ? 61.858 -5.331 -23.501 1.00 46.44 94 VAL A CA 1
ATOM 678 C C . VAL A 1 94 ? 63.128 -5.500 -22.667 1.00 46.44 94 VAL A C 1
ATOM 680 O O . VAL A 1 94 ? 64.193 -5.796 -23.204 1.00 46.44 94 VAL A O 1
ATOM 683 N N . ILE A 1 95 ? 63.016 -5.310 -21.352 1.00 61.19 95 ILE A N 1
ATOM 684 C CA . ILE A 1 95 ? 64.059 -5.660 -20.379 1.00 61.19 95 ILE A CA 1
ATOM 685 C C . ILE A 1 95 ? 63.797 -7.110 -19.937 1.00 61.19 95 ILE A C 1
ATOM 687 O O . ILE A 1 95 ? 62.702 -7.383 -19.439 1.00 61.19 95 ILE A O 1
ATOM 691 N N . PRO A 1 96 ? 64.739 -8.055 -20.113 1.00 50.56 96 PRO A N 1
ATOM 692 C CA . PRO A 1 96 ? 64.550 -9.425 -19.653 1.00 50.56 96 PRO A CA 1
ATOM 693 C C . PRO A 1 96 ? 64.536 -9.478 -18.120 1.00 50.56 96 PRO A C 1
ATOM 695 O O . PRO A 1 96 ? 65.457 -9.011 -17.450 1.00 50.56 96 PRO A O 1
ATOM 698 N N . LEU A 1 97 ? 63.460 -10.045 -17.578 1.00 56.62 97 LEU A N 1
ATOM 699 C CA . LEU A 1 97 ? 63.249 -10.258 -16.149 1.00 56.62 97 LEU A CA 1
ATOM 700 C C . LEU A 1 97 ? 64.078 -11.471 -15.673 1.00 56.62 97 LEU A C 1
ATOM 702 O O . LEU A 1 97 ? 64.107 -12.482 -16.380 1.00 56.62 97 LEU A O 1
ATOM 706 N N . PRO A 1 98 ? 64.741 -11.417 -14.502 1.00 51.81 98 PRO A N 1
ATOM 707 C CA . PRO A 1 98 ? 65.507 -12.546 -13.985 1.00 51.81 98 PRO A CA 1
ATOM 708 C C . PRO A 1 98 ? 64.598 -13.734 -13.655 1.00 51.81 98 PRO A C 1
ATOM 710 O O . PRO A 1 98 ? 63.574 -13.604 -12.982 1.00 51.81 98 PRO A O 1
ATOM 713 N N . THR A 1 99 ? 65.015 -14.908 -14.122 1.00 50.81 99 THR A N 1
ATOM 714 C CA . THR A 1 99 ? 64.374 -16.203 -13.905 1.00 50.81 99 THR A CA 1
ATOM 715 C C . THR A 1 99 ? 64.376 -16.542 -12.412 1.00 50.81 99 THR A C 1
ATOM 717 O O . THR A 1 99 ? 65.392 -16.973 -11.870 1.00 50.81 99 THR A O 1
ATOM 720 N N . SER A 1 100 ? 63.246 -16.339 -11.731 1.00 47.09 100 SER A N 1
ATOM 721 C CA . SER A 1 100 ? 63.043 -16.884 -10.386 1.00 47.09 100 SER A CA 1
ATOM 722 C C . SER A 1 100 ? 62.646 -18.353 -10.466 1.00 47.09 100 SER A C 1
ATOM 724 O O . SER A 1 100 ? 61.764 -18.747 -11.227 1.00 47.09 100 SER A O 1
ATOM 726 N N . SER A 1 101 ? 63.345 -19.150 -9.666 1.00 57.59 101 SER A N 1
ATOM 727 C CA . SER A 1 101 ? 63.124 -20.569 -9.427 1.00 57.59 101 SER A CA 1
ATOM 728 C C . SER A 1 101 ? 61.680 -20.864 -9.018 1.00 57.59 101 SER A C 1
ATOM 730 O O . SER A 1 101 ? 61.186 -20.338 -8.021 1.00 57.59 101 SER A O 1
ATOM 732 N N . VAL A 1 102 ? 61.038 -21.740 -9.787 1.00 42.75 102 VAL A N 1
ATOM 733 C CA . VAL A 1 102 ? 59.684 -22.252 -9.569 1.00 42.75 102 VAL A CA 1
ATOM 734 C C . VAL A 1 102 ? 59.690 -23.184 -8.353 1.00 42.75 102 VAL A C 1
ATOM 736 O O . VAL A 1 102 ? 60.287 -24.259 -8.396 1.00 42.75 102 VAL A O 1
ATOM 739 N N . LEU A 1 103 ? 59.026 -22.777 -7.271 1.00 54.09 103 LEU A N 1
ATOM 740 C CA . LEU A 1 103 ? 58.498 -23.699 -6.260 1.00 54.09 103 LEU A CA 1
ATOM 741 C C . LEU A 1 103 ? 57.108 -24.166 -6.732 1.00 54.09 103 LEU A C 1
ATOM 743 O O . LEU A 1 103 ? 56.391 -23.367 -7.336 1.00 54.09 103 LEU A O 1
ATOM 747 N N . PRO A 1 104 ? 56.719 -25.434 -6.506 1.00 51.06 104 PRO A N 1
ATOM 748 C CA . PRO A 1 104 ? 55.424 -25.944 -6.938 1.00 51.06 104 PRO A CA 1
ATOM 749 C C . PRO A 1 104 ? 54.295 -25.199 -6.219 1.00 51.06 104 PRO A C 1
ATOM 751 O O . PRO A 1 104 ? 54.186 -25.237 -4.994 1.00 51.06 104 PRO A O 1
ATOM 754 N N . ASP A 1 105 ? 53.477 -24.515 -7.015 1.00 46.09 105 ASP A N 1
ATOM 755 C CA . ASP A 1 105 ? 52.303 -23.768 -6.582 1.00 46.09 105 ASP A CA 1
ATOM 756 C C . ASP A 1 105 ? 51.275 -24.754 -6.006 1.00 46.09 105 ASP A C 1
ATOM 758 O O . ASP A 1 105 ? 50.762 -25.636 -6.704 1.00 46.09 105 ASP A O 1
ATOM 762 N N . ILE A 1 106 ? 51.005 -24.654 -4.704 1.00 54.47 106 ILE A N 1
ATOM 763 C CA . ILE A 1 106 ? 49.900 -25.379 -4.079 1.00 54.47 106 ILE A CA 1
ATOM 764 C C . ILE A 1 106 ? 48.631 -24.736 -4.627 1.00 54.47 106 ILE A C 1
ATOM 766 O O . ILE A 1 106 ? 48.330 -23.591 -4.301 1.00 54.47 106 ILE A O 1
ATOM 770 N N . ALA A 1 107 ? 47.900 -25.465 -5.470 1.00 52.97 107 ALA A N 1
ATOM 771 C CA . ALA A 1 107 ? 46.629 -25.027 -6.029 1.00 52.97 107 ALA A CA 1
ATOM 772 C C . ALA A 1 107 ? 45.630 -24.723 -4.900 1.00 52.97 107 ALA A C 1
ATOM 774 O O . ALA A 1 107 ? 44.943 -25.612 -4.392 1.00 52.97 107 ALA A O 1
ATOM 775 N N . ILE A 1 108 ? 45.554 -23.455 -4.492 1.00 52.28 108 ILE A N 1
ATOM 776 C CA . ILE A 1 108 ? 44.492 -22.957 -3.625 1.00 52.28 108 ILE A CA 1
ATOM 777 C C . ILE A 1 108 ? 43.240 -22.921 -4.495 1.00 52.28 108 ILE A C 1
ATOM 779 O O . ILE A 1 108 ? 43.053 -22.021 -5.312 1.00 52.28 108 ILE A O 1
ATOM 783 N N . ILE A 1 109 ? 42.403 -23.947 -4.357 1.00 58.88 109 ILE A N 1
ATOM 784 C CA . ILE A 1 109 ? 41.078 -23.976 -4.969 1.00 58.88 109 ILE A CA 1
ATOM 785 C C . ILE A 1 109 ? 40.337 -22.743 -4.430 1.00 58.88 109 ILE A C 1
ATOM 787 O O . ILE A 1 109 ? 40.209 -22.624 -3.207 1.00 58.88 109 ILE A O 1
ATOM 791 N N . PRO A 1 110 ? 39.885 -21.802 -5.280 1.00 55.72 110 PRO A N 1
ATOM 792 C CA . PRO A 1 110 ? 39.125 -20.659 -4.806 1.00 55.72 110 PRO A CA 1
ATOM 793 C C . PRO A 1 110 ? 37.875 -21.193 -4.111 1.00 55.72 110 PRO A C 1
ATOM 795 O O . PRO A 1 110 ? 37.022 -21.826 -4.734 1.00 55.72 110 PRO A O 1
ATOM 798 N N . SER A 1 111 ? 37.802 -20.978 -2.799 1.00 58.88 111 SER A N 1
ATOM 799 C CA . SER A 1 111 ? 36.614 -21.269 -2.011 1.00 58.88 111 SER A CA 1
ATOM 800 C C . SER A 1 111 ? 35.491 -20.400 -2.558 1.00 58.88 111 SER A C 1
ATOM 802 O O . SER A 1 111 ? 35.422 -19.206 -2.271 1.00 58.88 111 SER A O 1
ATOM 804 N N . VAL A 1 112 ? 34.632 -20.991 -3.384 1.00 52.12 112 VAL A N 1
ATOM 805 C CA . VAL A 1 112 ? 33.374 -20.375 -3.786 1.00 52.12 112 VAL A CA 1
ATOM 806 C C . VAL A 1 112 ? 32.530 -20.247 -2.526 1.00 52.12 112 VAL A C 1
ATOM 808 O O . VAL A 1 112 ? 31.958 -21.222 -2.049 1.00 52.12 112 VAL A O 1
ATOM 811 N N . THR A 1 113 ? 32.505 -19.055 -1.931 1.00 52.06 113 THR A N 1
ATOM 812 C CA . THR A 1 113 ? 31.542 -18.749 -0.875 1.00 52.06 113 THR A CA 1
ATOM 813 C C . THR A 1 113 ? 30.161 -18.973 -1.488 1.00 52.06 113 THR A C 1
ATOM 815 O O . THR A 1 113 ? 29.827 -18.271 -2.448 1.00 52.06 113 THR A O 1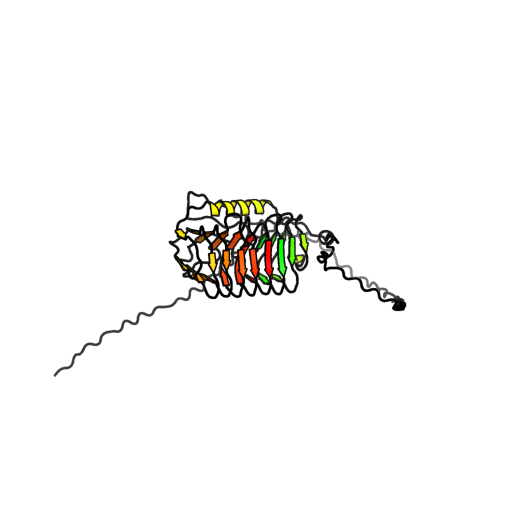
ATOM 818 N N . PRO A 1 114 ? 29.384 -19.970 -1.027 1.00 48.88 114 PRO A N 1
ATOM 819 C CA . PRO A 1 114 ? 28.073 -20.220 -1.595 1.00 48.88 114 PRO A CA 1
ATOM 820 C C . PRO A 1 114 ? 27.246 -18.947 -1.440 1.00 48.88 114 PRO A C 1
ATOM 822 O O . PRO A 1 114 ? 27.166 -18.380 -0.348 1.00 48.88 114 PRO A O 1
ATOM 825 N N . THR A 1 115 ? 26.670 -18.470 -2.544 1.00 56.50 115 THR A N 1
ATOM 826 C CA . THR A 1 115 ? 25.673 -17.402 -2.498 1.00 56.50 115 THR A CA 1
ATOM 827 C C . THR A 1 115 ? 24.585 -17.852 -1.523 1.00 56.50 115 THR A C 1
ATOM 829 O O . THR A 1 115 ? 24.092 -18.972 -1.679 1.00 56.50 115 THR A O 1
ATOM 832 N N . PRO A 1 116 ? 24.248 -17.053 -0.494 1.00 39.69 116 PRO A N 1
ATOM 833 C CA . PRO A 1 116 ? 23.262 -17.457 0.493 1.00 39.69 116 PRO A CA 1
ATOM 834 C C . PRO A 1 116 ? 21.958 -17.799 -0.225 1.00 39.69 116 PRO A C 1
ATOM 836 O O . PRO A 1 116 ? 21.392 -16.966 -0.934 1.00 39.69 116 PRO A O 1
ATOM 839 N N . THR A 1 117 ? 21.505 -19.042 -0.068 1.00 42.44 117 THR A N 1
ATOM 840 C CA . THR A 1 117 ? 20.181 -19.455 -0.523 1.00 42.44 117 THR A CA 1
ATOM 841 C C . THR A 1 117 ? 19.161 -18.565 0.186 1.00 42.44 117 THR A C 1
ATOM 843 O O . THR A 1 117 ? 19.194 -18.504 1.418 1.00 42.44 117 THR A O 1
ATOM 846 N N . PRO A 1 118 ? 18.283 -17.853 -0.541 1.00 41.28 118 PRO A N 1
ATOM 847 C CA . PRO A 1 118 ? 17.292 -16.984 0.077 1.00 41.28 118 PRO A CA 1
ATOM 848 C C . PRO A 1 118 ? 16.418 -17.808 1.028 1.00 41.28 118 PRO A C 1
ATOM 850 O O . PRO A 1 118 ? 15.854 -18.834 0.644 1.00 41.28 118 PRO A O 1
ATOM 853 N N . THR A 1 119 ? 16.335 -17.377 2.287 1.00 39.59 119 THR A N 1
ATOM 854 C CA . THR A 1 119 ? 15.463 -17.993 3.288 1.00 39.59 119 THR A CA 1
ATOM 855 C C . THR A 1 119 ? 14.015 -17.752 2.879 1.00 39.59 119 THR A C 1
ATOM 857 O O . THR A 1 119 ? 13.491 -16.650 3.035 1.00 39.59 119 THR A O 1
ATOM 860 N N . VAL A 1 120 ? 13.365 -18.782 2.340 1.00 41.97 120 VAL A N 1
ATOM 861 C CA . VAL A 1 120 ? 11.930 -18.758 2.047 1.00 41.97 120 VAL A CA 1
ATOM 862 C C . VAL A 1 120 ? 11.190 -18.833 3.380 1.00 41.97 120 VAL A C 1
ATOM 864 O O . VAL A 1 120 ? 11.176 -19.877 4.034 1.00 41.97 120 VAL A O 1
ATOM 867 N N . PHE A 1 121 ? 10.598 -17.723 3.819 1.00 48.34 121 PHE A N 1
ATOM 868 C CA . PHE A 1 121 ? 9.668 -17.758 4.943 1.00 48.34 121 PHE A CA 1
ATOM 869 C C . PHE A 1 121 ? 8.415 -18.530 4.507 1.00 48.34 121 PHE A C 1
ATOM 871 O O . PHE A 1 121 ? 7.859 -18.206 3.455 1.00 48.34 121 PHE A O 1
ATOM 878 N N . PRO A 1 122 ? 7.960 -19.550 5.261 1.00 47.75 122 PRO A N 1
ATOM 879 C CA . PRO A 1 122 ? 6.748 -20.274 4.917 1.00 47.75 122 PRO A CA 1
ATOM 880 C C . PRO A 1 122 ? 5.573 -19.297 4.940 1.00 47.75 122 PRO A C 1
ATOM 882 O O . PRO A 1 122 ? 5.181 -18.775 5.984 1.00 47.75 122 PRO A O 1
ATOM 885 N N . TYR A 1 123 ? 5.052 -19.027 3.752 1.00 54.84 123 TYR A N 1
ATOM 886 C CA . TYR A 1 123 ? 3.910 -18.167 3.532 1.00 54.84 123 TYR A CA 1
ATOM 887 C C . TYR A 1 123 ? 2.659 -18.829 4.123 1.00 54.84 123 TYR A C 1
ATOM 889 O O . TYR A 1 123 ? 2.214 -19.883 3.666 1.00 54.84 123 TYR A O 1
ATOM 897 N N . VAL A 1 124 ? 2.110 -18.226 5.177 1.00 58.56 124 VAL A N 1
ATOM 898 C CA . VAL A 1 124 ? 0.850 -18.659 5.784 1.00 58.56 124 VAL A CA 1
ATOM 899 C C . VAL A 1 124 ? -0.259 -17.846 5.130 1.00 58.56 124 VAL A C 1
ATOM 901 O O . VAL A 1 124 ? -0.369 -16.643 5.366 1.00 58.56 124 VAL A O 1
ATOM 904 N N . ILE A 1 125 ? -1.070 -18.496 4.290 1.00 60.34 125 ILE A N 1
ATOM 905 C CA . ILE A 1 125 ? -2.341 -17.915 3.841 1.00 60.34 125 ILE A CA 1
ATOM 906 C C . ILE A 1 125 ? -3.141 -17.597 5.108 1.00 60.34 125 ILE A C 1
ATOM 908 O O . ILE A 1 125 ? -3.235 -18.486 5.957 1.00 60.34 125 ILE A O 1
ATOM 912 N N . PRO A 1 126 ? -3.706 -16.385 5.254 1.00 60.69 126 PRO A N 1
ATOM 913 C CA . PRO A 1 126 ? -4.567 -16.064 6.383 1.00 60.69 126 PRO A CA 1
ATOM 914 C C . PRO A 1 126 ? -5.683 -17.111 6.489 1.00 60.69 126 PRO A C 1
ATOM 916 O O . PRO A 1 126 ? -6.619 -17.117 5.690 1.00 60.69 126 PRO A O 1
ATOM 919 N N . ASP A 1 127 ? -5.556 -18.043 7.435 1.00 56.50 127 ASP A N 1
ATOM 920 C CA . ASP A 1 127 ? -6.610 -19.004 7.718 1.00 56.50 127 ASP A CA 1
ATOM 921 C C . ASP A 1 127 ? -7.689 -18.271 8.510 1.00 56.50 127 ASP A C 1
ATOM 923 O O . ASP A 1 127 ? -7.445 -17.704 9.577 1.00 56.50 127 ASP A O 1
ATOM 927 N N . THR A 1 128 ? -8.904 -18.303 7.979 1.00 56.12 128 THR A N 1
ATOM 928 C CA . THR A 1 128 ? -10.108 -17.751 8.600 1.00 56.12 128 THR A CA 1
ATOM 929 C C . THR A 1 128 ? -10.382 -18.278 10.020 1.00 56.12 128 THR A C 1
ATOM 931 O O . THR A 1 128 ? -11.184 -17.677 10.734 1.00 56.12 128 THR A O 1
ATOM 934 N N . GLY A 1 129 ? -9.740 -19.377 10.444 1.00 56.78 129 GLY A N 1
ATOM 935 C CA . GLY A 1 129 ? -9.957 -20.020 11.744 1.00 56.78 129 GLY A CA 1
ATOM 936 C C . GLY A 1 129 ? -9.119 -19.507 12.926 1.00 56.78 129 GLY A C 1
ATOM 937 O O . GLY A 1 129 ? -9.547 -19.675 14.067 1.00 56.78 129 GLY A O 1
ATOM 938 N N . SER A 1 130 ? -7.960 -18.872 12.702 1.00 58.56 130 SER A N 1
ATOM 939 C CA . SER A 1 130 ? -7.065 -18.405 13.780 1.00 58.56 130 SER A CA 1
ATOM 940 C C . SER A 1 130 ? -6.677 -16.941 13.581 1.00 58.56 130 SER A C 1
ATOM 942 O O . SER A 1 130 ? -5.794 -16.603 12.799 1.00 58.56 130 SER A O 1
ATOM 944 N N . VAL A 1 131 ? -7.339 -16.056 14.327 1.00 64.88 131 VAL A N 1
ATOM 945 C CA . VAL A 1 131 ? -7.246 -14.589 14.194 1.00 64.88 131 VAL A CA 1
ATOM 946 C C . VAL A 1 131 ? -5.942 -13.974 14.721 1.00 64.88 131 VAL A C 1
ATOM 948 O O . VAL A 1 131 ? -5.776 -12.762 14.666 1.00 64.88 131 VAL A O 1
ATOM 951 N N . ASP A 1 132 ? -5.011 -14.770 15.245 1.00 73.06 132 ASP A N 1
ATOM 952 C CA . ASP A 1 132 ? -3.862 -14.240 15.991 1.00 73.06 132 ASP A CA 1
ATOM 953 C C . ASP A 1 132 ? -2.598 -14.027 15.135 1.00 73.06 132 ASP A C 1
ATOM 955 O O . ASP A 1 132 ? -1.660 -13.381 15.604 1.00 73.06 132 ASP A O 1
ATOM 959 N N . ASN A 1 133 ? -2.532 -14.564 13.910 1.00 81.19 133 ASN A N 1
ATOM 960 C CA . ASN A 1 133 ? -1.382 -14.374 13.022 1.00 81.19 133 ASN A CA 1
ATOM 961 C C . ASN A 1 133 ? -1.771 -14.543 11.549 1.00 81.19 133 ASN A C 1
ATOM 963 O O . ASN A 1 133 ? -1.976 -15.661 11.081 1.00 81.19 133 ASN A O 1
ATOM 967 N N . ILE A 1 134 ? -1.808 -13.434 10.813 1.00 85.50 134 ILE A N 1
ATOM 968 C CA . ILE A 1 134 ? -2.075 -13.423 9.366 1.00 85.50 134 ILE A CA 1
ATOM 969 C C . ILE A 1 134 ? -0.791 -13.363 8.525 1.00 85.50 134 ILE A C 1
ATOM 971 O O . ILE A 1 134 ? -0.856 -13.052 7.343 1.00 85.50 134 ILE A O 1
ATOM 975 N N . GLY A 1 135 ? 0.381 -13.640 9.106 1.00 88.75 135 GLY A N 1
ATOM 976 C CA . GLY A 1 135 ? 1.661 -13.711 8.392 1.00 88.75 135 GLY A CA 1
ATOM 977 C C . GLY A 1 135 ? 2.210 -12.358 7.922 1.00 88.75 135 GLY A C 1
ATOM 978 O O . GLY A 1 135 ? 1.757 -11.299 8.360 1.00 88.75 135 GLY A O 1
ATOM 979 N N . CYS A 1 136 ? 3.214 -12.407 7.042 1.00 90.56 136 CYS A N 1
ATOM 980 C CA . CYS A 1 136 ? 3.747 -11.238 6.344 1.00 90.56 136 CYS A CA 1
ATOM 981 C C . CYS A 1 136 ? 3.360 -11.269 4.864 1.00 90.56 136 CYS A C 1
ATOM 983 O O . CYS A 1 136 ? 3.273 -12.336 4.254 1.00 90.56 136 CYS A O 1
ATOM 985 N N . MET A 1 137 ? 3.222 -10.087 4.270 1.00 90.50 137 MET A N 1
ATOM 986 C CA . MET A 1 137 ? 3.138 -9.932 2.826 1.00 90.50 137 MET A CA 1
ATOM 987 C C . MET A 1 137 ? 4.452 -10.421 2.178 1.00 90.50 137 MET A C 1
ATOM 989 O O . MET A 1 137 ? 5.529 -10.073 2.668 1.00 90.50 137 MET A O 1
ATOM 993 N N . PRO A 1 138 ? 4.402 -11.229 1.101 1.00 85.38 138 PRO A N 1
ATOM 994 C CA . PRO A 1 138 ? 5.573 -11.976 0.629 1.00 85.38 138 PRO A CA 1
ATOM 995 C C . PRO A 1 138 ? 6.642 -11.134 -0.088 1.00 85.38 138 PRO A C 1
ATOM 997 O O . PRO A 1 138 ? 7.700 -11.659 -0.421 1.00 85.38 138 PRO A O 1
ATOM 1000 N N . SER A 1 139 ? 6.416 -9.834 -0.306 1.00 82.94 139 SER A N 1
ATOM 1001 C CA . SER A 1 139 ? 7.389 -8.946 -0.948 1.00 82.94 139 SER A CA 1
ATOM 1002 C C . SER A 1 139 ? 7.634 -7.686 -0.118 1.00 82.94 139 SER A C 1
ATOM 1004 O O . SER A 1 139 ? 6.685 -6.957 0.170 1.00 82.94 139 SER A O 1
ATOM 1006 N N . PRO A 1 140 ? 8.888 -7.379 0.258 1.00 82.00 140 PRO A N 1
ATOM 1007 C CA . PRO A 1 140 ? 9.201 -6.194 1.032 1.00 82.00 140 PRO A CA 1
ATOM 1008 C C . PRO A 1 140 ? 9.454 -4.971 0.142 1.00 82.00 140 PRO A C 1
ATOM 1010 O O . PRO A 1 140 ? 10.545 -4.400 0.154 1.00 82.00 140 PRO A O 1
ATOM 1013 N N . ALA A 1 141 ? 8.469 -4.590 -0.669 1.00 93.06 141 ALA A N 1
ATOM 1014 C CA . ALA A 1 141 ? 8.617 -3.500 -1.626 1.00 93.06 141 ALA A CA 1
ATOM 1015 C C . ALA A 1 141 ? 7.759 -2.288 -1.283 1.00 93.06 141 ALA A C 1
ATOM 1017 O O . ALA A 1 141 ? 6.616 -2.423 -0.850 1.00 93.06 141 ALA A O 1
ATOM 1018 N N . ALA A 1 142 ? 8.325 -1.101 -1.512 1.00 95.44 142 ALA A N 1
ATOM 1019 C CA . ALA A 1 142 ? 7.631 0.165 -1.313 1.00 95.44 142 ALA A CA 1
ATOM 1020 C C . ALA A 1 142 ? 6.577 0.363 -2.408 1.00 95.44 142 ALA A C 1
ATOM 1022 O O . ALA A 1 142 ? 5.515 0.926 -2.154 1.00 95.44 142 ALA A O 1
ATOM 1023 N N . ILE A 1 143 ? 6.848 -0.147 -3.612 1.00 96.69 143 ILE A N 1
ATOM 1024 C CA . ILE A 1 143 ? 5.893 -0.211 -4.716 1.00 96.69 143 ILE A CA 1
ATOM 1025 C C . ILE A 1 143 ? 5.812 -1.649 -5.219 1.00 96.69 143 ILE A C 1
ATOM 1027 O O . ILE A 1 143 ? 6.833 -2.233 -5.578 1.00 96.69 143 ILE A O 1
ATOM 1031 N N . VAL A 1 144 ? 4.595 -2.180 -5.327 1.00 97.19 144 VAL A N 1
ATOM 1032 C CA . VAL A 1 144 ? 4.297 -3.410 -6.067 1.00 97.19 144 VAL A CA 1
ATOM 1033 C C . VAL A 1 144 ? 3.264 -3.103 -7.143 1.00 97.19 144 VAL A C 1
ATOM 1035 O O . VAL A 1 144 ? 2.123 -2.740 -6.849 1.00 97.19 144 VAL A O 1
ATOM 1038 N N . ALA A 1 145 ? 3.670 -3.246 -8.398 1.00 97.81 145 ALA A N 1
ATOM 1039 C CA . ALA A 1 145 ? 2.820 -3.030 -9.557 1.00 97.81 145 ALA A CA 1
ATOM 1040 C C . ALA A 1 145 ? 2.543 -4.369 -10.248 1.00 97.81 145 ALA A C 1
ATOM 1042 O O . ALA A 1 145 ? 3.455 -4.978 -10.810 1.00 97.81 145 ALA A O 1
ATOM 1043 N N . PHE A 1 146 ? 1.289 -4.823 -10.166 1.00 97.88 146 PHE A N 1
ATOM 1044 C CA . PHE A 1 146 ? 0.835 -6.082 -10.769 1.00 97.88 146 PHE A CA 1
ATOM 1045 C C . PHE A 1 146 ? 0.825 -6.017 -12.291 1.00 97.88 146 PHE A C 1
ATOM 1047 O O . PHE A 1 146 ? 0.917 -4.947 -12.892 1.00 97.88 146 PHE A O 1
ATOM 1054 N N . SER A 1 147 ? 0.707 -7.184 -12.909 1.00 97.56 147 SER A N 1
ATOM 1055 C CA . SER A 1 147 ? 0.757 -7.353 -14.349 1.00 97.56 147 SER A CA 1
ATOM 1056 C C . SER A 1 147 ? -0.179 -6.384 -15.078 1.00 97.56 147 SER A C 1
ATOM 1058 O O . SER A 1 147 ? -1.353 -6.240 -14.727 1.00 97.56 147 SER A O 1
ATOM 1060 N N . ASN A 1 148 ? 0.323 -5.775 -16.155 1.00 97.44 148 ASN A N 1
ATOM 1061 C CA . ASN A 1 148 ? -0.326 -4.721 -16.955 1.00 97.44 148 ASN A CA 1
ATOM 1062 C C . ASN A 1 148 ? -0.481 -3.348 -16.267 1.00 97.44 148 ASN A C 1
ATOM 1064 O O . ASN A 1 148 ? -1.163 -2.475 -16.811 1.00 97.44 148 ASN A O 1
ATOM 1068 N N . ALA A 1 149 ? 0.137 -3.119 -15.105 1.00 98.12 149 ALA A N 1
ATOM 1069 C CA . ALA A 1 149 ? 0.079 -1.815 -14.455 1.00 98.12 149 ALA A CA 1
ATOM 1070 C C . ALA A 1 149 ? 0.975 -0.760 -15.141 1.00 98.12 149 ALA A C 1
ATOM 1072 O O . ALA A 1 149 ? 1.872 -1.053 -15.933 1.00 98.12 149 ALA A O 1
ATOM 1073 N N . SER A 1 150 ? 0.777 0.510 -14.789 1.00 98.12 150 SER A N 1
ATOM 1074 C CA . SER A 1 150 ? 1.669 1.615 -15.161 1.00 98.12 150 SER A CA 1
ATOM 1075 C C . SER A 1 150 ? 2.172 2.338 -13.917 1.00 98.12 150 SER A C 1
ATOM 1077 O O . SER A 1 150 ? 1.381 2.914 -13.176 1.00 98.12 150 SER A O 1
ATOM 1079 N N . VAL A 1 151 ? 3.486 2.391 -13.722 1.00 98.25 151 VAL A N 1
ATOM 1080 C CA . VAL A 1 151 ? 4.150 3.148 -12.656 1.00 98.25 151 VAL A CA 1
ATOM 1081 C C . VAL A 1 151 ? 4.791 4.397 -13.249 1.00 98.25 151 VAL A C 1
ATOM 1083 O O . VAL A 1 151 ? 5.628 4.313 -14.142 1.00 98.25 151 VAL A O 1
ATOM 1086 N N . VAL A 1 152 ? 4.409 5.571 -12.755 1.00 98.19 152 VAL A N 1
ATOM 1087 C CA . VAL A 1 152 ? 4.928 6.864 -13.211 1.00 98.19 152 VAL A CA 1
ATOM 1088 C C . VAL A 1 152 ? 5.471 7.645 -12.025 1.00 98.19 152 VAL A C 1
ATOM 1090 O O . VAL A 1 152 ? 4.729 7.974 -11.103 1.00 98.19 152 VAL A O 1
ATOM 1093 N N . MET A 1 153 ? 6.750 7.998 -12.081 1.00 98.06 153 MET A N 1
ATOM 10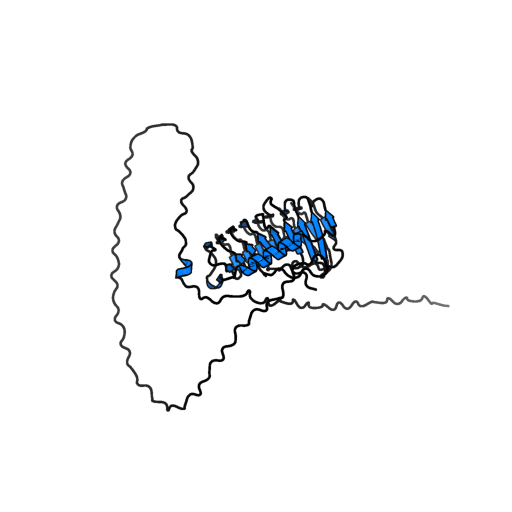94 C CA . MET A 1 153 ? 7.405 8.901 -11.140 1.00 98.06 153 MET A CA 1
ATOM 1095 C C . MET A 1 153 ? 7.875 10.154 -11.883 1.00 98.06 153 MET A C 1
ATOM 1097 O O . MET A 1 153 ? 8.580 10.053 -12.889 1.00 98.06 153 MET A O 1
ATOM 1101 N N . GLN A 1 154 ? 7.438 11.333 -11.440 1.00 97.19 154 GLN A N 1
ATOM 1102 C CA . GLN A 1 154 ? 7.714 12.615 -12.102 1.00 97.19 154 GLN A CA 1
ATOM 1103 C C . GLN A 1 154 ? 7.891 13.758 -11.096 1.00 97.19 154 GLN A C 1
ATOM 1105 O O . GLN A 1 154 ? 7.365 13.728 -9.985 1.00 97.19 154 GLN A O 1
ATOM 1110 N N . GLY A 1 155 ? 8.537 14.840 -11.536 1.00 96.44 155 GLY A N 1
ATOM 1111 C CA . GLY A 1 155 ? 8.788 16.018 -10.702 1.00 96.44 155 GLY A CA 1
ATOM 1112 C C . GLY A 1 155 ? 10.046 15.829 -9.863 1.00 96.44 155 GLY A C 1
ATOM 1113 O O . GLY A 1 155 ? 11.048 15.373 -10.391 1.00 96.44 155 GLY A O 1
ATOM 1114 N N . ASN A 1 156 ? 9.990 16.176 -8.582 1.00 97.31 156 ASN A N 1
ATOM 1115 C CA . ASN A 1 156 ? 11.029 15.934 -7.578 1.00 97.31 156 ASN A CA 1
ATOM 1116 C C . ASN A 1 156 ? 10.608 14.797 -6.624 1.00 97.31 156 ASN A C 1
ATOM 1118 O O . ASN A 1 156 ? 10.868 14.865 -5.424 1.00 97.31 156 ASN A O 1
ATOM 1122 N N . SER A 1 157 ? 9.857 13.809 -7.124 1.00 97.38 157 SER A N 1
ATOM 1123 C CA . SER A 1 157 ? 9.384 12.694 -6.305 1.00 97.38 157 SER A CA 1
ATOM 1124 C C . SER A 1 157 ? 10.541 11.818 -5.842 1.00 97.38 157 SER A C 1
ATOM 1126 O O . SER A 1 157 ? 11.443 11.543 -6.630 1.00 97.38 157 SER A O 1
ATOM 1128 N N . ASP A 1 158 ? 10.474 11.314 -4.616 1.00 97.19 158 ASP A N 1
ATOM 1129 C CA . ASP A 1 158 ? 11.558 10.534 -4.016 1.00 97.19 158 ASP A CA 1
ATOM 1130 C C . ASP A 1 158 ? 11.022 9.233 -3.407 1.00 97.19 158 ASP A C 1
ATOM 1132 O O . ASP A 1 158 ? 10.113 9.247 -2.571 1.00 97.19 158 ASP A O 1
ATOM 1136 N N . LEU A 1 159 ? 11.558 8.100 -3.853 1.00 96.94 159 LEU A N 1
ATOM 1137 C CA . LEU A 1 159 ? 11.208 6.777 -3.352 1.00 96.94 159 LEU A CA 1
ATOM 1138 C C . LEU A 1 159 ? 12.411 6.158 -2.648 1.00 96.94 159 LEU A C 1
ATOM 1140 O O . LEU A 1 159 ? 13.422 5.892 -3.288 1.00 96.94 159 LEU A O 1
ATOM 1144 N N . HIS A 1 160 ? 12.263 5.830 -1.367 1.00 95.69 160 HIS A N 1
ATOM 1145 C CA . HIS A 1 160 ? 13.243 5.072 -0.585 1.00 95.69 160 HIS A CA 1
ATOM 1146 C C . HIS A 1 160 ? 12.704 3.672 -0.328 1.00 95.69 160 HIS A C 1
ATOM 1148 O O . HIS A 1 160 ? 11.881 3.467 0.566 1.00 95.69 160 HIS A O 1
ATOM 1154 N N . GLY A 1 161 ? 13.160 2.707 -1.117 1.00 94.75 161 GLY A N 1
ATOM 1155 C CA . GLY A 1 161 ? 12.674 1.333 -1.072 1.00 94.75 161 GLY A CA 1
ATOM 1156 C C . GLY A 1 161 ? 12.691 0.673 -2.440 1.00 94.75 161 GLY A C 1
ATOM 1157 O O . GLY A 1 161 ? 12.963 1.308 -3.457 1.00 94.75 161 GLY A O 1
ATOM 1158 N N . SER A 1 162 ? 12.417 -0.627 -2.459 1.00 95.50 162 SER A N 1
ATOM 1159 C CA . SER A 1 162 ? 12.384 -1.383 -3.702 1.00 95.50 162 SER A CA 1
ATOM 1160 C C . SER A 1 162 ? 11.077 -1.182 -4.468 1.00 95.50 162 SER A C 1
ATOM 1162 O O . SER A 1 162 ? 10.012 -0.951 -3.884 1.00 95.50 162 SER A O 1
ATOM 1164 N N . ILE A 1 163 ? 11.171 -1.297 -5.790 1.00 96.31 163 ILE A N 1
ATOM 1165 C CA . ILE A 1 163 ? 10.025 -1.415 -6.695 1.00 96.31 163 ILE A CA 1
ATOM 1166 C C . ILE A 1 163 ? 9.983 -2.859 -7.181 1.00 96.31 163 ILE A C 1
ATOM 1168 O O . ILE A 1 163 ? 11.016 -3.403 -7.558 1.00 96.31 163 ILE A O 1
ATOM 1172 N N . VAL A 1 164 ? 8.804 -3.469 -7.209 1.00 96.88 164 VAL A N 1
ATOM 1173 C CA . VAL A 1 164 ? 8.564 -4.746 -7.888 1.00 96.88 164 VAL A CA 1
ATOM 1174 C C . VAL A 1 164 ? 7.528 -4.510 -8.979 1.00 96.88 164 VAL A C 1
ATOM 1176 O O . VAL A 1 164 ? 6.429 -4.033 -8.690 1.00 96.88 164 VAL A O 1
ATOM 1179 N N . ILE A 1 165 ? 7.879 -4.817 -10.225 1.00 97.25 165 ILE A N 1
ATOM 1180 C CA . ILE A 1 165 ? 6.982 -4.730 -11.381 1.00 97.25 165 ILE A CA 1
ATOM 1181 C C . ILE A 1 165 ? 6.856 -6.095 -12.062 1.00 97.25 165 ILE A C 1
ATOM 1183 O O . ILE A 1 165 ? 7.859 -6.765 -12.306 1.00 97.25 165 ILE A O 1
ATOM 1187 N N . PHE A 1 166 ? 5.626 -6.493 -12.377 1.00 97.50 166 PHE A N 1
ATOM 1188 C CA . PHE A 1 166 ? 5.325 -7.783 -13.008 1.00 97.50 166 PHE A CA 1
ATOM 1189 C C . PHE A 1 166 ? 5.073 -7.655 -14.518 1.00 97.50 166 PHE A C 1
ATOM 1191 O O . PHE A 1 166 ? 5.268 -6.578 -15.097 1.00 97.50 166 PHE A O 1
ATOM 1198 N N . GLU A 1 167 ? 4.671 -8.747 -15.172 1.00 97.19 167 GLU A N 1
ATOM 1199 C CA . GLU A 1 167 ? 4.563 -8.847 -16.632 1.00 97.19 167 GLU A CA 1
ATOM 1200 C C . GLU A 1 167 ? 3.811 -7.663 -17.254 1.00 97.19 167 GLU A C 1
ATOM 1202 O O . GLU A 1 167 ? 2.769 -7.218 -16.766 1.00 97.19 167 GLU A O 1
ATOM 1207 N N . LYS A 1 168 ? 4.318 -7.147 -18.380 1.00 97.19 168 LYS A N 1
ATOM 1208 C CA . LYS A 1 168 ? 3.685 -6.057 -19.151 1.00 97.19 168 LYS A CA 1
ATOM 1209 C C . LYS A 1 168 ? 3.462 -4.763 -18.359 1.00 97.19 168 LYS A C 1
ATOM 1211 O O . LYS A 1 168 ? 2.745 -3.878 -18.822 1.00 97.19 168 LYS A O 1
ATOM 1216 N N . THR A 1 169 ? 4.075 -4.624 -17.187 1.00 97.62 169 THR A N 1
ATOM 1217 C CA . THR A 1 169 ? 4.069 -3.365 -16.445 1.00 97.62 169 THR A CA 1
ATOM 1218 C C . THR A 1 169 ? 4.974 -2.357 -17.140 1.00 97.62 169 THR A C 1
ATOM 1220 O O . THR A 1 169 ? 6.029 -2.712 -17.671 1.00 97.62 169 THR A O 1
ATOM 1223 N N . ARG A 1 170 ? 4.593 -1.080 -17.129 1.00 97.81 170 ARG A N 1
ATOM 1224 C CA . ARG A 1 170 ? 5.452 0.016 -17.593 1.00 97.81 170 ARG A CA 1
ATOM 1225 C C . ARG A 1 170 ? 5.906 0.870 -16.422 1.00 97.81 170 ARG A C 1
ATOM 1227 O O . ARG A 1 170 ? 5.074 1.508 -15.790 1.00 97.81 170 ARG A O 1
ATOM 1234 N N . LEU A 1 171 ? 7.208 0.939 -16.167 1.00 97.94 171 LEU A N 1
ATOM 1235 C CA . LEU A 1 171 ? 7.814 1.885 -15.228 1.00 97.94 171 LEU A CA 1
ATOM 1236 C C . LEU A 1 171 ? 8.360 3.086 -16.003 1.00 97.94 171 LEU A C 1
ATOM 1238 O O . LEU A 1 171 ? 9.076 2.923 -16.982 1.00 97.94 171 LEU A O 1
ATOM 1242 N N . THR A 1 172 ? 8.023 4.305 -15.598 1.00 97.81 172 THR A N 1
ATOM 1243 C CA . THR A 1 172 ? 8.584 5.541 -16.156 1.00 97.81 172 THR A CA 1
ATOM 1244 C C . THR A 1 172 ? 9.066 6.438 -15.030 1.00 97.81 172 THR A C 1
ATOM 1246 O O . THR A 1 172 ? 8.253 6.874 -14.213 1.00 97.81 172 THR A O 1
ATOM 1249 N N . VAL A 1 173 ? 10.363 6.749 -15.013 1.00 97.38 173 VAL A N 1
ATOM 1250 C CA . VAL A 1 173 ? 10.966 7.684 -14.053 1.00 97.38 173 VAL A CA 1
ATOM 1251 C C . VAL A 1 173 ? 11.523 8.874 -14.832 1.00 97.38 173 VAL A C 1
ATOM 1253 O O . VAL A 1 173 ? 12.401 8.724 -15.679 1.00 97.38 173 VAL A O 1
ATOM 1256 N N . GLY A 1 174 ? 10.975 10.066 -14.589 1.00 96.19 174 GLY A N 1
ATOM 1257 C CA . GLY A 1 174 ? 11.341 11.282 -15.318 1.00 96.19 174 GLY A CA 1
ATOM 1258 C C . GLY A 1 174 ? 11.362 12.543 -14.454 1.00 96.19 174 GLY A C 1
ATOM 1259 O O . GLY A 1 174 ? 10.966 12.537 -13.290 1.00 96.19 174 GLY A O 1
ATOM 1260 N N . GLY A 1 175 ? 11.812 13.657 -15.038 1.00 95.06 175 GLY A N 1
ATOM 1261 C CA . GLY A 1 175 ? 12.085 14.886 -14.288 1.00 95.06 175 GLY A CA 1
ATOM 1262 C C . GLY A 1 175 ? 13.305 14.716 -13.379 1.00 95.06 175 GLY A C 1
ATOM 1263 O O . GLY A 1 175 ? 14.313 14.166 -13.809 1.00 95.06 175 GLY A O 1
ATOM 1264 N N . ASN A 1 176 ? 13.188 15.152 -12.126 1.00 96.31 176 ASN A N 1
ATOM 1265 C CA . ASN A 1 176 ? 14.179 14.957 -11.064 1.00 96.31 176 ASN A CA 1
ATOM 1266 C C . ASN A 1 176 ? 13.762 13.834 -10.095 1.00 96.31 176 ASN A C 1
ATOM 1268 O O . ASN A 1 176 ? 14.189 13.828 -8.940 1.00 96.31 176 ASN A O 1
ATOM 1272 N N . ALA A 1 177 ? 12.873 12.932 -10.521 1.00 97.44 177 ALA A N 1
ATOM 1273 C CA . ALA A 1 177 ? 12.420 11.832 -9.687 1.00 97.44 177 ALA A CA 1
ATOM 1274 C C . ALA A 1 177 ? 13.582 10.884 -9.356 1.00 97.44 177 ALA A C 1
ATOM 1276 O O . ALA A 1 177 ? 14.420 10.608 -10.215 1.00 97.44 177 ALA A O 1
ATOM 1277 N N . GLN A 1 178 ? 13.611 10.363 -8.130 1.00 96.56 178 GLN A N 1
ATOM 1278 C CA . GLN A 1 178 ? 14.658 9.459 -7.657 1.00 96.56 178 GLN A CA 1
ATOM 1279 C C . GLN A 1 178 ? 14.079 8.138 -7.159 1.00 96.56 178 GLN A C 1
ATOM 1281 O O . GLN A 1 178 ? 13.063 8.107 -6.462 1.00 96.56 178 GLN A O 1
ATOM 1286 N N . VAL A 1 179 ? 14.761 7.049 -7.517 1.00 96.06 179 VAL A N 1
ATOM 1287 C CA . VAL A 1 179 ? 14.529 5.704 -6.987 1.00 96.06 179 VAL A CA 1
ATOM 1288 C C . VAL A 1 179 ? 15.764 5.302 -6.185 1.00 96.06 179 VAL A C 1
ATOM 1290 O O . VAL A 1 179 ? 16.816 4.973 -6.731 1.00 96.06 179 VAL A O 1
ATOM 1293 N N . ASN A 1 180 ? 15.632 5.358 -4.865 1.00 95.56 180 ASN A N 1
ATOM 1294 C CA . ASN A 1 180 ? 16.650 4.989 -3.890 1.00 95.56 180 ASN A CA 1
ATOM 1295 C C . ASN A 1 180 ? 16.386 3.559 -3.391 1.00 95.56 180 ASN A C 1
ATOM 1297 O O . ASN A 1 180 ? 16.019 3.329 -2.237 1.00 95.56 180 ASN A O 1
ATOM 1301 N N . GLY A 1 181 ? 16.537 2.583 -4.287 1.00 94.44 181 GLY A N 1
ATOM 1302 C CA . GLY A 1 181 ? 16.370 1.163 -3.985 1.00 94.44 181 GLY A CA 1
ATOM 1303 C C . GLY A 1 181 ? 16.434 0.277 -5.232 1.00 94.44 181 GLY A C 1
ATOM 1304 O O . GLY A 1 181 ? 16.505 0.791 -6.347 1.00 94.44 181 GLY A O 1
ATOM 1305 N N . PRO A 1 182 ? 16.451 -1.056 -5.065 1.00 95.19 182 PRO A N 1
ATOM 1306 C CA . PRO A 1 182 ? 16.465 -1.979 -6.192 1.00 95.19 182 PRO A CA 1
ATOM 1307 C C . PRO A 1 182 ? 15.097 -2.032 -6.885 1.00 95.19 182 PRO A C 1
ATOM 1309 O O . PRO A 1 182 ? 14.047 -1.974 -6.243 1.00 95.19 182 PRO A O 1
ATOM 1312 N N . VAL A 1 183 ? 15.110 -2.198 -8.201 1.00 96.31 183 VAL A N 1
ATOM 1313 C CA . VAL A 1 183 ? 13.938 -2.453 -9.033 1.00 96.31 183 VAL A CA 1
ATOM 1314 C C . VAL A 1 183 ? 13.977 -3.906 -9.482 1.00 96.31 183 VAL A C 1
ATOM 1316 O O . VAL A 1 183 ? 14.819 -4.316 -10.280 1.00 96.31 183 VAL A O 1
ATOM 1319 N N . TYR A 1 184 ? 13.045 -4.682 -8.949 1.00 96.00 184 TYR A N 1
ATOM 1320 C CA . TYR A 1 184 ? 12.782 -6.049 -9.351 1.00 96.00 184 TYR A CA 1
ATOM 1321 C C . TYR A 1 184 ? 11.770 -6.041 -10.491 1.00 96.00 184 TYR A C 1
ATOM 1323 O O . TYR A 1 184 ? 10.695 -5.458 -10.352 1.00 96.00 184 TYR A O 1
ATOM 1331 N N . TYR A 1 185 ? 12.105 -6.654 -11.618 1.00 96.69 185 TYR A N 1
ATOM 1332 C CA . TYR A 1 185 ? 11.280 -6.585 -12.816 1.00 96.69 185 TYR A CA 1
ATOM 1333 C C . TYR A 1 185 ? 11.131 -7.943 -13.491 1.00 96.69 185 TYR A C 1
ATOM 1335 O O . TYR A 1 185 ? 12.061 -8.751 -13.525 1.00 96.69 185 TYR A O 1
ATOM 1343 N N . ASP A 1 186 ? 9.947 -8.187 -14.035 1.00 96.56 186 ASP A N 1
ATOM 1344 C CA . ASP A 1 186 ? 9.731 -9.272 -14.983 1.00 96.56 186 ASP A CA 1
ATOM 1345 C C . ASP A 1 186 ? 10.291 -8.881 -16.371 1.00 96.56 186 ASP A C 1
ATOM 1347 O O . ASP A 1 186 ? 10.075 -7.743 -16.805 1.00 96.56 186 ASP A O 1
ATOM 1351 N N . PRO A 1 187 ? 10.980 -9.774 -17.107 1.00 95.50 187 PRO A N 1
ATOM 1352 C CA . PRO A 1 187 ? 11.544 -9.458 -18.424 1.00 95.50 187 PRO A CA 1
ATOM 1353 C C . PRO A 1 187 ? 10.541 -8.997 -19.498 1.00 95.50 187 PRO A C 1
ATOM 1355 O O . PRO A 1 187 ? 10.956 -8.369 -20.467 1.00 95.50 187 PRO A O 1
ATOM 1358 N N . ALA A 1 188 ? 9.244 -9.284 -19.356 1.00 96.25 188 ALA A N 1
ATOM 1359 C CA . ALA A 1 188 ? 8.187 -8.793 -20.243 1.00 96.25 188 ALA A CA 1
ATOM 1360 C C . ALA A 1 188 ? 7.653 -7.401 -19.846 1.00 96.25 188 ALA A C 1
ATOM 1362 O O . ALA A 1 188 ? 6.723 -6.891 -20.478 1.00 96.25 188 ALA A O 1
ATOM 1363 N N . SER A 1 189 ? 8.185 -6.787 -18.786 1.00 96.69 189 SER A N 1
ATOM 1364 C CA . SER A 1 189 ? 7.902 -5.399 -18.406 1.00 96.69 189 SER A CA 1
ATOM 1365 C C . SER A 1 189 ? 8.779 -4.406 -19.185 1.00 96.69 189 SER A C 1
ATOM 1367 O O . SER A 1 189 ? 9.800 -4.762 -19.769 1.00 96.69 189 SER A O 1
ATOM 1369 N N . SER A 1 190 ? 8.378 -3.134 -19.206 1.00 96.25 190 SER A N 1
ATOM 1370 C CA . SER A 1 190 ? 9.135 -2.053 -19.848 1.00 96.25 190 SER A CA 1
ATOM 1371 C C . SER A 1 190 ? 9.561 -1.007 -18.824 1.00 96.25 190 SER A C 1
ATOM 1373 O O . SER A 1 190 ? 8.741 -0.494 -18.062 1.00 96.25 190 SER A O 1
ATOM 1375 N N . ILE A 1 191 ? 10.848 -0.659 -18.818 1.00 95.00 191 ILE A N 1
ATOM 1376 C CA . ILE A 1 191 ? 11.411 0.371 -17.940 1.00 95.00 191 ILE A CA 1
ATOM 1377 C C . ILE A 1 191 ? 11.888 1.531 -18.808 1.00 95.00 191 ILE A C 1
ATOM 1379 O O . ILE A 1 191 ? 12.788 1.393 -19.632 1.00 95.00 191 ILE A O 1
ATOM 1383 N N . VAL A 1 192 ? 11.265 2.689 -18.629 1.00 89.75 192 VAL A N 1
ATOM 1384 C CA . VAL A 1 192 ? 11.503 3.901 -19.407 1.00 89.75 192 VAL A CA 1
ATOM 1385 C C . VAL A 1 192 ? 12.185 4.936 -18.515 1.00 89.75 192 VAL A C 1
ATOM 1387 O O . VAL A 1 192 ? 11.517 5.684 -17.803 1.00 89.75 192 VAL A O 1
ATOM 1390 N N . VAL A 1 193 ? 13.517 4.991 -18.638 1.00 82.19 193 VAL A N 1
ATOM 1391 C CA . VAL A 1 193 ? 14.423 6.032 -18.105 1.00 82.19 193 VAL A CA 1
ATOM 1392 C C . VAL A 1 193 ? 14.527 6.075 -16.568 1.00 82.19 193 VAL A C 1
ATOM 1394 O O . VAL A 1 193 ? 13.638 5.642 -15.845 1.00 82.19 193 VAL A O 1
ATOM 1397 N N . GLY A 1 194 ? 15.663 6.583 -16.074 1.00 82.62 194 GLY A N 1
ATOM 1398 C CA . GLY A 1 194 ? 15.838 7.067 -14.697 1.00 82.62 194 GLY A CA 1
ATOM 1399 C C . GLY A 1 194 ? 16.281 6.040 -13.655 1.00 82.62 194 GLY A C 1
ATOM 1400 O O . GLY A 1 194 ? 16.565 6.430 -12.527 1.00 82.62 194 GLY A O 1
ATOM 1401 N N . VAL A 1 195 ? 16.396 4.760 -14.019 1.00 89.75 195 VAL A N 1
ATOM 1402 C CA . VAL A 1 195 ? 16.877 3.700 -13.118 1.00 89.75 195 VAL A CA 1
ATOM 1403 C C . VAL A 1 195 ? 18.240 3.182 -13.603 1.00 89.75 195 VAL A C 1
ATOM 1405 O O . VAL A 1 195 ? 18.321 2.652 -14.713 1.00 89.75 195 VAL A O 1
ATOM 1408 N N . PRO A 1 196 ? 19.326 3.336 -12.821 1.00 91.25 196 PRO A N 1
ATOM 1409 C CA . PRO A 1 196 ? 20.623 2.734 -13.120 1.00 91.25 196 PRO A CA 1
ATOM 1410 C C . PRO A 1 196 ? 20.532 1.213 -13.289 1.00 91.25 196 PRO A C 1
ATOM 1412 O O . PRO A 1 196 ? 19.873 0.536 -12.506 1.00 91.25 196 PRO A O 1
ATOM 1415 N N . SER A 1 197 ? 21.265 0.645 -14.251 1.00 92.19 197 SER A N 1
ATOM 1416 C CA . SER A 1 197 ? 21.286 -0.811 -14.480 1.00 92.19 197 SER A CA 1
ATOM 1417 C C . SER A 1 197 ? 21.776 -1.612 -13.268 1.00 92.19 197 SER A C 1
ATOM 1419 O O . SER A 1 197 ? 21.354 -2.747 -13.076 1.00 92.19 197 SER A O 1
ATOM 1421 N N . SER A 1 198 ? 22.607 -1.012 -12.409 1.00 92.44 198 SER A N 1
ATOM 1422 C CA . SER A 1 198 ? 23.047 -1.600 -11.135 1.00 92.44 198 SER A CA 1
ATOM 1423 C C . SER A 1 198 ? 21.923 -1.788 -10.111 1.00 92.44 198 SER A C 1
ATOM 1425 O O . SER A 1 198 ? 22.128 -2.469 -9.109 1.00 92.44 198 SER A O 1
ATOM 1427 N N . GLN A 1 199 ? 20.755 -1.186 -10.342 1.00 93.75 199 GLN A N 1
ATOM 1428 C CA . GLN A 1 199 ? 19.570 -1.333 -9.505 1.00 93.75 199 GLN A CA 1
ATOM 1429 C C . GLN A 1 199 ? 18.549 -2.318 -10.092 1.00 93.75 199 GLN A C 1
ATOM 1431 O O . GLN A 1 199 ? 17.533 -2.544 -9.448 1.00 93.75 199 GLN A O 1
ATOM 1436 N N . LEU A 1 200 ? 18.774 -2.900 -11.276 1.00 94.94 200 LEU A N 1
ATOM 1437 C CA . LEU A 1 200 ? 17.805 -3.782 -11.936 1.00 94.94 200 LEU A CA 1
ATOM 1438 C C . LEU A 1 200 ? 18.057 -5.260 -11.605 1.00 94.94 200 LEU A C 1
ATOM 1440 O O . LEU A 1 200 ? 19.154 -5.774 -11.823 1.00 94.94 200 LEU A O 1
ATOM 1444 N N . PHE A 1 201 ? 17.021 -5.962 -11.141 1.00 94.94 201 PHE A N 1
ATOM 1445 C CA . PHE A 1 201 ? 17.068 -7.383 -10.784 1.00 94.94 201 PHE A CA 1
ATOM 1446 C C . PHE A 1 201 ? 15.865 -8.122 -11.373 1.00 94.94 201 PHE A C 1
ATOM 1448 O O . PHE A 1 201 ? 14.741 -7.648 -11.274 1.00 94.94 201 PHE A O 1
ATOM 1455 N N . GLN A 1 202 ? 16.066 -9.297 -11.966 1.00 94.25 202 GLN A N 1
ATOM 1456 C CA . GLN A 1 202 ? 14.941 -10.086 -12.477 1.00 94.25 202 GLN A CA 1
ATOM 1457 C C . GLN A 1 202 ? 14.194 -10.789 -11.339 1.00 94.25 202 GLN A C 1
ATOM 1459 O O . GLN A 1 202 ? 14.824 -11.285 -10.399 1.00 94.25 202 GLN A O 1
ATOM 1464 N N . VAL A 1 203 ? 12.867 -10.859 -11.442 1.00 92.81 203 VAL A N 1
ATOM 1465 C CA . VAL A 1 203 ? 11.993 -11.577 -10.502 1.00 92.81 203 VAL A CA 1
ATOM 1466 C C . VAL A 1 203 ? 11.171 -12.648 -11.221 1.00 92.81 203 VAL A C 1
ATOM 1468 O O . VAL A 1 203 ? 10.940 -12.564 -12.422 1.00 92.81 203 VAL A O 1
ATOM 1471 N N . ASP A 1 204 ? 10.762 -13.675 -10.480 1.00 90.12 204 ASP A N 1
ATOM 1472 C CA . ASP A 1 204 ? 9.880 -14.748 -10.943 1.00 90.12 204 ASP A CA 1
ATOM 1473 C C . ASP A 1 204 ? 8.403 -14.388 -10.675 1.00 90.12 204 ASP A C 1
ATOM 1475 O O . ASP A 1 204 ? 8.064 -13.956 -9.573 1.00 90.12 204 ASP A O 1
ATOM 1479 N N . ASN A 1 205 ? 7.508 -14.606 -11.645 1.00 87.38 205 ASN A N 1
ATOM 1480 C CA . ASN A 1 205 ? 6.075 -14.276 -11.533 1.00 87.38 205 ASN A CA 1
ATOM 1481 C C . ASN A 1 205 ? 5.301 -15.140 -10.524 1.00 87.38 205 ASN A C 1
ATOM 1483 O O . ASN A 1 205 ? 4.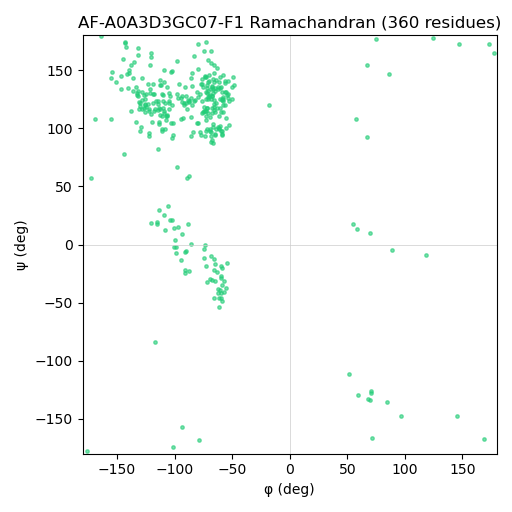160 -14.830 -10.178 1.00 87.38 205 ASN A O 1
ATOM 1487 N N . THR A 1 206 ? 5.901 -16.207 -9.994 1.00 90.81 206 THR A N 1
ATOM 1488 C CA . THR A 1 206 ? 5.329 -16.993 -8.888 1.00 90.81 206 THR A CA 1
ATOM 1489 C C . THR A 1 206 ? 4.997 -16.132 -7.672 1.00 90.81 206 THR A C 1
ATOM 1491 O O . THR A 1 206 ? 3.935 -16.333 -7.075 1.00 90.81 206 THR A O 1
ATOM 1494 N N . ILE A 1 207 ? 5.825 -15.128 -7.363 1.00 90.62 207 ILE A N 1
ATOM 1495 C CA . ILE A 1 207 ? 5.594 -14.227 -6.229 1.00 90.62 207 ILE A CA 1
ATOM 1496 C C . ILE A 1 207 ? 4.364 -13.333 -6.443 1.00 90.62 207 ILE A C 1
ATOM 1498 O O . ILE A 1 207 ? 3.666 -13.027 -5.481 1.00 90.62 207 ILE A O 1
ATOM 1502 N N . GLU A 1 208 ? 4.026 -12.968 -7.687 1.00 95.06 208 GLU A N 1
ATOM 1503 C CA . GLU A 1 208 ? 2.829 -12.168 -7.981 1.00 95.06 208 GLU A CA 1
ATOM 1504 C C . GLU A 1 208 ? 1.568 -12.882 -7.488 1.00 95.06 208 GLU A C 1
ATOM 1506 O O . GLU A 1 208 ? 0.743 -12.315 -6.768 1.00 95.06 208 GLU A O 1
ATOM 1511 N N . ARG A 1 209 ? 1.452 -14.169 -7.828 1.00 93.69 209 ARG A N 1
ATOM 1512 C CA . ARG A 1 209 ? 0.323 -15.012 -7.431 1.00 93.69 209 ARG A CA 1
ATOM 1513 C C . ARG A 1 209 ? 0.229 -15.160 -5.913 1.00 93.69 209 ARG A C 1
ATOM 1515 O O . ARG A 1 209 ? -0.877 -15.172 -5.377 1.00 93.69 209 ARG A O 1
ATOM 1522 N N . GLU A 1 210 ? 1.358 -15.269 -5.219 1.00 92.38 210 GLU A N 1
ATOM 1523 C CA . GLU A 1 210 ? 1.390 -15.342 -3.754 1.00 92.38 210 GLU A CA 1
ATOM 1524 C C . GLU A 1 210 ? 0.904 -14.039 -3.113 1.00 92.38 210 GLU A C 1
ATOM 1526 O O . GLU A 1 210 ? 0.040 -14.079 -2.235 1.00 92.38 210 GLU A O 1
ATOM 1531 N N . ILE A 1 211 ? 1.373 -12.886 -3.605 1.00 93.56 211 ILE A N 1
ATOM 1532 C CA . ILE A 1 211 ? 0.911 -11.568 -3.147 1.00 93.56 211 ILE A CA 1
ATOM 1533 C C . ILE A 1 211 ? -0.601 -11.416 -3.387 1.00 93.56 211 ILE A C 1
ATOM 1535 O O . ILE A 1 211 ? -1.328 -10.986 -2.489 1.00 93.56 211 ILE A O 1
ATOM 1539 N N . LEU A 1 212 ? -1.098 -11.785 -4.573 1.00 95.00 212 LEU A N 1
ATOM 1540 C CA . LEU A 1 212 ? -2.526 -11.707 -4.903 1.00 95.00 212 LEU A CA 1
ATOM 1541 C C . LEU A 1 212 ? -3.373 -12.591 -3.982 1.00 95.00 212 LEU A C 1
ATOM 1543 O O . LEU A 1 212 ? -4.389 -12.136 -3.456 1.00 95.00 212 LEU A O 1
ATOM 1547 N N . ASN A 1 213 ? -2.949 -13.833 -3.743 1.00 93.62 213 ASN A N 1
ATOM 1548 C CA . ASN A 1 213 ? -3.631 -14.736 -2.817 1.00 93.62 213 ASN A CA 1
ATOM 1549 C C . ASN A 1 213 ? -3.669 -14.162 -1.394 1.00 93.62 213 ASN A C 1
ATOM 1551 O O . ASN A 1 213 ? -4.699 -14.267 -0.726 1.00 93.62 213 ASN A O 1
ATOM 1555 N N . TYR A 1 214 ? -2.584 -13.521 -0.952 1.00 93.56 214 TYR A N 1
ATOM 1556 C CA . TYR A 1 214 ? -2.502 -12.894 0.367 1.00 93.56 214 TYR A CA 1
ATOM 1557 C C . TYR A 1 214 ? -3.529 -11.785 0.526 1.00 93.56 214 TYR A C 1
ATOM 1559 O O . TYR A 1 214 ? -4.343 -11.798 1.448 1.00 93.56 214 TYR A O 1
ATOM 1567 N N . ILE A 1 215 ? -3.518 -10.843 -0.417 1.00 94.81 215 ILE A N 1
ATOM 1568 C CA . ILE A 1 215 ? -4.400 -9.678 -0.412 1.00 94.81 215 ILE A CA 1
ATOM 1569 C C . ILE A 1 215 ? -5.865 -10.107 -0.508 1.00 94.81 215 ILE A C 1
ATOM 1571 O O . ILE A 1 215 ? -6.710 -9.577 0.216 1.00 94.81 215 ILE A O 1
ATOM 1575 N N . ASN A 1 216 ? -6.173 -11.093 -1.354 1.00 94.94 216 ASN A N 1
ATOM 1576 C CA . ASN A 1 216 ? -7.520 -11.648 -1.438 1.00 94.94 216 ASN A CA 1
ATOM 1577 C C . ASN A 1 216 ? -7.955 -12.243 -0.089 1.00 94.94 216 ASN A C 1
ATOM 1579 O O . ASN A 1 216 ? -9.070 -11.971 0.357 1.00 94.94 216 ASN A O 1
ATOM 1583 N N . GLY A 1 217 ? -7.067 -12.956 0.611 1.00 93.12 217 GLY A N 1
ATOM 1584 C CA . GLY A 1 217 ? -7.314 -13.458 1.967 1.00 93.12 217 GLY A CA 1
ATOM 1585 C C . GLY A 1 217 ? -7.661 -12.358 2.978 1.00 93.12 217 GLY A C 1
ATOM 1586 O O . GLY A 1 217 ? -8.601 -12.524 3.753 1.00 93.12 217 GLY A O 1
ATOM 1587 N N . LEU A 1 218 ? -6.987 -11.200 2.930 1.00 94.00 218 LEU A N 1
ATOM 1588 C CA . LEU A 1 218 ? -7.271 -10.065 3.828 1.00 94.00 218 LEU A CA 1
ATOM 1589 C C . LEU A 1 218 ? -8.716 -9.550 3.709 1.00 94.00 218 LEU A C 1
ATOM 1591 O O . LEU A 1 218 ? -9.318 -9.137 4.702 1.00 94.00 218 LEU A O 1
ATOM 1595 N N . SER A 1 219 ? -9.286 -9.587 2.502 1.00 94.69 219 SER A N 1
ATOM 1596 C CA . SER A 1 219 ? -10.664 -9.139 2.248 1.00 94.69 219 SER A CA 1
ATOM 1597 C C . SER A 1 219 ? -11.735 -10.089 2.795 1.00 94.69 219 SER A C 1
ATOM 1599 O O . SER A 1 219 ? -12.878 -9.677 2.979 1.00 94.69 219 SER A O 1
ATOM 1601 N N . LEU A 1 220 ? -11.365 -11.342 3.073 1.00 94.38 220 LEU A N 1
ATOM 1602 C CA . LEU A 1 220 ? -12.258 -12.376 3.599 1.00 94.38 220 LEU A CA 1
ATOM 1603 C C . LEU A 1 220 ? -12.271 -12.417 5.133 1.00 94.38 220 LEU A C 1
ATOM 1605 O O . LEU A 1 220 ? -13.062 -13.156 5.722 1.00 94.38 220 LEU A O 1
ATOM 1609 N N . LEU A 1 221 ? -11.402 -11.644 5.792 1.00 93.50 221 LEU A N 1
ATOM 1610 C CA . LEU A 1 221 ? -11.348 -11.583 7.247 1.00 93.50 221 LEU A CA 1
ATOM 1611 C C . LEU A 1 221 ? -12.644 -10.990 7.810 1.00 93.50 221 LEU A C 1
ATOM 1613 O O . LEU A 1 221 ? -13.135 -9.958 7.349 1.00 93.50 221 LEU A O 1
ATOM 1617 N N . LYS A 1 222 ? -13.183 -11.632 8.851 1.00 94.88 222 LYS A N 1
ATOM 1618 C CA . LYS A 1 222 ? -14.400 -11.169 9.520 1.00 94.88 222 LYS A CA 1
ATOM 1619 C C . LYS A 1 222 ? -14.134 -9.837 10.243 1.00 94.88 222 LYS A C 1
ATOM 1621 O O . LYS A 1 222 ? -13.212 -9.791 11.058 1.00 94.88 222 LYS A O 1
ATOM 1626 N N . PRO A 1 223 ? -14.950 -8.790 10.019 1.00 96.62 223 PRO A N 1
ATOM 1627 C CA . PRO A 1 223 ? -14.793 -7.519 10.718 1.00 96.62 223 PRO A CA 1
ATOM 1628 C C . PRO A 1 223 ? -14.929 -7.665 12.238 1.00 96.62 223 PRO A C 1
ATOM 1630 O O . PRO A 1 223 ? -15.851 -8.316 12.734 1.00 96.62 223 PRO A O 1
ATOM 1633 N N . THR A 1 224 ? -14.022 -7.029 12.978 1.00 96.56 224 THR A N 1
ATOM 1634 C CA . THR A 1 224 ? -14.127 -6.810 14.428 1.00 96.56 224 THR A CA 1
ATOM 1635 C C . THR A 1 224 ? -14.822 -5.487 14.744 1.00 96.56 224 THR A C 1
ATOM 1637 O O . THR A 1 224 ? -15.400 -5.343 15.820 1.00 96.56 224 THR A O 1
ATOM 1640 N N . GLN A 1 225 ? -14.786 -4.530 13.812 1.00 97.56 225 GLN A N 1
ATOM 1641 C CA . GLN A 1 225 ? -15.498 -3.257 13.886 1.00 97.56 225 GLN A CA 1
ATOM 1642 C C . GLN A 1 225 ? -16.039 -2.880 12.502 1.00 97.56 225 GLN A C 1
ATOM 1644 O O . GLN A 1 225 ? -15.395 -3.129 11.482 1.00 97.56 225 GLN A O 1
ATOM 1649 N N . GLU A 1 226 ? -17.193 -2.220 12.475 1.00 98.06 226 GLU A N 1
ATOM 1650 C CA . GLU A 1 226 ? -17.782 -1.659 11.259 1.00 98.06 226 GLU A CA 1
ATOM 1651 C C . GLU A 1 226 ? -17.965 -0.149 11.428 1.00 98.06 226 GLU A C 1
ATOM 1653 O O . GLU A 1 226 ? -18.504 0.320 12.432 1.00 98.06 226 GLU A O 1
ATOM 1658 N N . ILE A 1 227 ? -17.498 0.626 10.452 1.00 98.44 227 ILE A N 1
ATOM 1659 C CA . ILE A 1 227 ? -17.561 2.089 10.453 1.00 98.44 227 ILE A CA 1
ATOM 1660 C C . ILE A 1 227 ? -18.128 2.523 9.108 1.00 98.44 227 ILE A C 1
ATOM 1662 O O . ILE A 1 227 ? -17.491 2.316 8.090 1.00 98.44 227 ILE A O 1
ATOM 1666 N N . SER A 1 228 ? -19.295 3.164 9.077 1.00 98.19 228 SER A N 1
ATOM 1667 C CA . SER A 1 228 ? -19.977 3.493 7.813 1.00 98.19 228 SER A CA 1
ATOM 1668 C C . SER A 1 228 ? -19.141 4.332 6.837 1.00 98.19 228 SER A C 1
ATOM 1670 O O . SER A 1 228 ? -19.290 4.176 5.631 1.00 98.19 228 SER A O 1
ATOM 1672 N N . GLY A 1 229 ? -18.265 5.198 7.345 1.00 98.12 229 GLY A N 1
ATOM 1673 C CA . GLY A 1 229 ? -17.351 6.042 6.583 1.00 98.12 229 GLY A CA 1
ATOM 1674 C C . GLY A 1 229 ? -16.545 6.943 7.519 1.00 98.12 229 GLY A C 1
ATOM 1675 O O . GLY A 1 229 ? -16.889 7.113 8.692 1.00 98.12 229 GLY A O 1
ATOM 1676 N N . ILE A 1 230 ? -15.466 7.527 7.012 1.00 98.50 230 ILE A N 1
ATOM 1677 C CA . ILE A 1 230 ? -14.601 8.455 7.740 1.00 98.50 230 ILE A CA 1
ATOM 1678 C C . ILE A 1 230 ? -14.409 9.690 6.866 1.00 98.50 230 ILE A C 1
ATOM 1680 O O . ILE A 1 230 ? -13.574 9.695 5.973 1.00 98.50 230 ILE A O 1
ATOM 1684 N N . THR A 1 231 ? -15.184 10.741 7.127 1.00 98.19 231 THR A N 1
ATOM 1685 C CA . THR A 1 231 ? -15.121 12.026 6.398 1.00 98.19 231 THR A CA 1
ATOM 1686 C C . THR A 1 231 ? -14.522 13.161 7.243 1.00 98.19 231 THR A C 1
ATOM 1688 O O . THR A 1 231 ? -14.666 14.344 6.929 1.00 98.19 231 THR A O 1
ATOM 1691 N N . GLY A 1 232 ? -13.921 12.810 8.381 1.00 97.94 232 GLY A N 1
ATOM 1692 C CA . GLY A 1 232 ? -13.400 13.731 9.383 1.00 97.94 232 GLY A CA 1
ATOM 1693 C C . GLY A 1 232 ? -12.451 13.038 10.352 1.00 97.94 232 GLY A C 1
ATOM 1694 O O . GLY A 1 232 ? -12.217 11.835 10.241 1.00 97.94 232 GLY A O 1
ATOM 1695 N N . SER A 1 233 ? -11.901 13.799 11.302 1.00 98.56 233 SER A N 1
ATOM 1696 C CA . SER A 1 233 ? -10.973 13.238 12.284 1.00 98.56 233 SER A CA 1
ATOM 1697 C C . SER A 1 233 ? -11.629 12.124 13.098 1.00 98.56 233 SER A C 1
ATOM 1699 O O . SER A 1 233 ? -12.765 12.261 13.559 1.00 98.56 233 SER A O 1
ATOM 1701 N N . LYS A 1 234 ? -10.908 11.021 13.282 1.00 98.62 234 LYS A N 1
ATOM 1702 C CA . LYS A 1 234 ? -11.413 9.819 13.945 1.00 98.62 234 LYS A CA 1
ATOM 1703 C C . LYS A 1 234 ? -10.262 9.080 14.613 1.00 98.62 234 LYS A C 1
ATOM 1705 O O . LYS A 1 234 ? -9.203 8.932 14.016 1.00 98.62 234 LYS A O 1
ATOM 1710 N N . THR A 1 235 ? -10.502 8.559 15.809 1.00 98.56 235 THR A N 1
ATOM 1711 C CA . THR A 1 235 ? -9.624 7.561 16.427 1.00 98.56 235 THR A CA 1
ATOM 1712 C C . THR A 1 235 ? -10.298 6.201 16.336 1.00 98.56 235 THR A C 1
ATOM 1714 O O . THR A 1 235 ? -11.476 6.069 16.682 1.00 98.56 235 THR A O 1
ATOM 1717 N N . ILE A 1 236 ? -9.561 5.207 15.853 1.00 98.44 236 ILE A N 1
ATOM 1718 C CA . ILE A 1 236 ? -9.940 3.797 15.915 1.00 98.44 236 ILE A CA 1
ATOM 1719 C C . ILE A 1 236 ? -9.076 3.171 16.999 1.00 98.44 236 ILE A C 1
ATOM 1721 O O . ILE A 1 236 ? -7.853 3.147 16.878 1.00 98.44 236 ILE A O 1
ATOM 1725 N N . MET A 1 237 ? -9.724 2.691 18.056 1.00 98.38 237 MET A N 1
ATOM 1726 C CA . MET A 1 237 ? -9.053 1.978 19.136 1.00 98.38 237 MET A CA 1
ATOM 1727 C C . MET A 1 237 ? -8.934 0.504 18.753 1.00 98.38 237 MET A C 1
ATOM 1729 O O . MET A 1 237 ? -9.928 -0.132 18.392 1.00 98.38 237 MET A O 1
ATOM 1733 N N . GLY A 1 238 ? -7.713 -0.014 18.804 1.00 97.00 238 GLY A N 1
ATOM 1734 C CA . GLY A 1 238 ? -7.411 -1.429 18.719 1.00 97.00 238 GLY A CA 1
ATOM 1735 C C . GLY A 1 238 ? -7.870 -2.144 19.985 1.00 97.00 238 GLY A C 1
ATOM 1736 O O . GLY A 1 238 ? -7.828 -1.594 21.084 1.00 97.00 238 GLY A O 1
ATOM 1737 N N . ASN A 1 239 ? -8.313 -3.383 19.821 1.00 92.56 239 ASN A N 1
ATOM 1738 C CA . ASN A 1 239 ? -8.781 -4.245 20.903 1.00 92.56 239 ASN A CA 1
ATOM 1739 C C . ASN A 1 239 ? -7.708 -5.271 21.325 1.00 92.56 239 ASN A C 1
ATOM 1741 O O . ASN A 1 239 ? -8.025 -6.241 22.016 1.00 92.56 239 ASN A O 1
ATOM 1745 N N . GLY A 1 240 ? -6.452 -5.073 20.908 1.00 86.75 240 GLY A N 1
ATOM 1746 C CA . GLY A 1 240 ? -5.373 -6.050 21.003 1.00 86.75 240 GLY A CA 1
ATOM 1747 C C . GLY A 1 240 ? -5.357 -7.002 19.802 1.00 86.75 240 GLY A C 1
ATOM 1748 O O . GLY A 1 240 ? -6.405 -7.409 19.300 1.00 86.75 240 GLY A O 1
ATOM 1749 N N . LYS A 1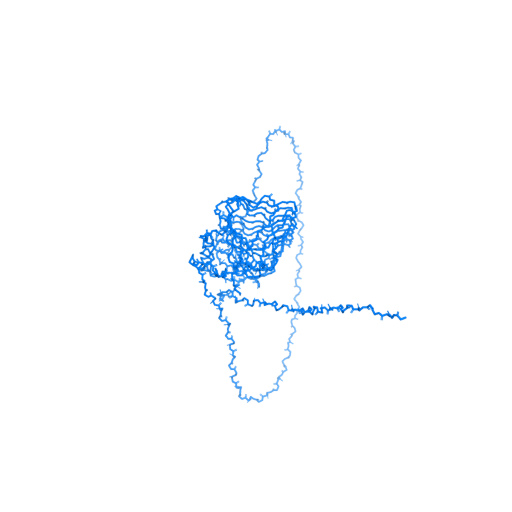 241 ? -4.158 -7.439 19.394 1.00 89.50 241 LYS A N 1
ATOM 1750 C CA . LYS A 1 241 ? -3.943 -8.417 18.308 1.00 89.50 241 LYS A CA 1
ATOM 1751 C C . LYS A 1 241 ? -4.517 -7.938 16.961 1.00 89.50 241 LYS A C 1
ATOM 1753 O O . LYS A 1 241 ? -4.195 -6.841 16.524 1.00 89.50 241 LYS A O 1
ATOM 1758 N N . LEU A 1 242 ? -5.312 -8.757 16.265 1.00 94.44 242 LEU A N 1
ATOM 1759 C CA . LEU A 1 242 ? -5.864 -8.449 14.949 1.00 94.44 242 LEU A CA 1
ATOM 1760 C C . LEU A 1 242 ? -7.161 -7.636 15.045 1.00 94.44 242 LEU A C 1
ATOM 1762 O O . LEU A 1 242 ? -8.186 -8.093 15.549 1.00 94.44 242 LEU A O 1
ATOM 1766 N N . ASN A 1 243 ? -7.125 -6.450 14.456 1.00 96.31 243 ASN A N 1
ATOM 1767 C CA . ASN A 1 243 ? -8.234 -5.528 14.304 1.00 96.31 243 ASN A CA 1
ATOM 1768 C C . ASN A 1 243 ? -8.637 -5.492 12.831 1.00 96.31 243 ASN A C 1
ATOM 1770 O O . ASN A 1 243 ? -7.879 -5.013 11.989 1.00 96.31 243 ASN A O 1
ATOM 1774 N N . VAL A 1 244 ? -9.835 -5.981 12.518 1.00 96.81 244 VAL A N 1
ATOM 1775 C CA . VAL A 1 244 ? -10.370 -5.970 11.153 1.00 96.81 244 VAL A CA 1
ATOM 1776 C C . VAL A 1 244 ? -11.473 -4.924 11.090 1.00 96.81 244 VAL A C 1
ATOM 1778 O O . VAL A 1 244 ? -12.552 -5.109 11.648 1.00 96.81 244 VAL A O 1
ATOM 1781 N N . ILE A 1 245 ? -11.200 -3.805 10.432 1.00 98.38 245 ILE A N 1
ATOM 1782 C CA . ILE A 1 245 ? -12.125 -2.679 10.327 1.00 98.38 245 ILE A CA 1
ATOM 1783 C C . ILE A 1 245 ? -12.772 -2.712 8.946 1.00 98.38 245 ILE A C 1
ATOM 1785 O O . ILE A 1 245 ? -12.075 -2.615 7.939 1.00 98.38 245 ILE A O 1
ATOM 1789 N N . SER A 1 246 ? -14.097 -2.828 8.891 1.00 98.31 246 SER A N 1
ATOM 1790 C CA . SER A 1 246 ? -14.862 -2.716 7.647 1.00 98.31 246 SER A CA 1
ATOM 1791 C C . SER A 1 246 ? -15.412 -1.305 7.491 1.00 98.31 246 SER A C 1
ATOM 1793 O O . SER A 1 246 ? -16.099 -0.800 8.383 1.00 98.31 246 SER A O 1
ATOM 1795 N N . ILE A 1 247 ? -15.119 -0.677 6.355 1.00 98.50 247 ILE A N 1
ATOM 1796 C CA . ILE A 1 247 ? -15.614 0.646 5.986 1.00 98.50 247 ILE A CA 1
ATOM 1797 C C . ILE A 1 247 ? -16.373 0.541 4.658 1.00 98.50 247 ILE A C 1
ATOM 1799 O O . ILE A 1 247 ? -15.752 0.608 3.592 1.00 98.50 247 ILE A O 1
ATOM 1803 N N . PRO A 1 248 ? -17.710 0.362 4.682 1.00 98.19 248 PRO A N 1
ATOM 1804 C CA . PRO A 1 248 ? -18.488 0.271 3.452 1.00 98.19 248 PRO A CA 1
ATOM 1805 C C . PRO A 1 248 ? -18.483 1.578 2.635 1.00 98.19 248 PRO A C 1
ATOM 1807 O O . PRO A 1 248 ? -18.563 1.540 1.406 1.00 98.19 248 PRO A O 1
ATOM 1810 N N . GLY A 1 249 ? -18.388 2.731 3.302 1.00 98.25 249 GLY A N 1
ATOM 1811 C CA . GLY A 1 249 ? -18.290 4.047 2.671 1.00 98.25 249 GLY A CA 1
ATOM 1812 C C . GLY A 1 249 ? -16.854 4.527 2.467 1.00 98.25 249 GLY A C 1
ATOM 1813 O O . GLY A 1 249 ? -15.910 3.742 2.383 1.00 98.25 249 GLY A O 1
ATOM 1814 N N . ASP A 1 250 ? -16.701 5.845 2.363 1.00 98.56 250 ASP A N 1
ATOM 1815 C CA . ASP A 1 250 ? -15.434 6.482 2.004 1.00 98.56 250 ASP A CA 1
ATOM 1816 C C . ASP A 1 250 ? -14.512 6.686 3.215 1.00 98.56 250 ASP A C 1
ATOM 1818 O O . ASP A 1 250 ? -14.966 6.987 4.321 1.00 98.56 250 ASP A O 1
ATOM 1822 N N . LEU A 1 251 ? -13.202 6.616 2.975 1.00 98.56 251 LEU A N 1
ATOM 1823 C CA . LEU A 1 251 ? -12.163 7.207 3.817 1.00 98.56 251 LEU A CA 1
ATOM 1824 C C . LEU A 1 251 ? -11.696 8.501 3.143 1.00 98.56 251 LEU A C 1
ATOM 1826 O O . LEU A 1 251 ? -10.821 8.487 2.277 1.00 98.56 251 LEU A O 1
ATOM 1830 N N . HIS A 1 252 ? -12.287 9.621 3.540 1.00 98.38 252 HIS A N 1
ATOM 1831 C CA . HIS A 1 252 ? -11.999 10.946 3.013 1.00 98.38 252 HIS A CA 1
ATOM 1832 C C . HIS A 1 252 ? -11.502 11.874 4.125 1.00 98.38 252 HIS A C 1
ATOM 1834 O O . HIS A 1 252 ? -12.273 12.376 4.938 1.00 98.38 252 HIS A O 1
ATOM 1840 N N . LEU A 1 253 ? -10.199 12.145 4.124 1.00 98.50 253 LEU A N 1
ATOM 1841 C CA . LEU A 1 253 ? -9.571 13.125 5.001 1.00 98.50 253 LEU A CA 1
ATOM 1842 C C . LEU A 1 253 ? -9.058 14.313 4.178 1.00 98.50 253 LEU A C 1
ATOM 1844 O O . LEU A 1 253 ? -8.466 14.153 3.107 1.00 98.50 253 LEU A O 1
ATOM 1848 N N . SER A 1 254 ? -9.270 15.519 4.686 1.00 98.00 254 SER A N 1
ATOM 1849 C CA . SER A 1 254 ? -8.869 16.774 4.046 1.00 98.00 254 SER A CA 1
ATOM 1850 C C . SER A 1 254 ? -8.391 17.801 5.077 1.00 98.00 254 SER A C 1
ATOM 1852 O O . SER A 1 254 ? -8.493 17.579 6.285 1.00 98.00 254 SER A O 1
ATOM 1854 N N . ALA A 1 255 ? -7.867 18.938 4.610 1.00 97.19 255 ALA A N 1
ATOM 1855 C CA . ALA A 1 255 ? -7.379 20.025 5.462 1.00 97.19 255 ALA A CA 1
ATOM 1856 C C . ALA A 1 255 ? -6.387 19.529 6.529 1.00 97.19 255 ALA A C 1
ATOM 1858 O O . ALA A 1 255 ? -5.292 19.132 6.167 1.00 97.19 255 ALA A O 1
ATOM 1859 N N . THR A 1 256 ? -6.735 19.549 7.814 1.00 97.62 256 THR A N 1
ATOM 1860 C CA . THR A 1 256 ? -5.887 19.085 8.931 1.00 97.62 256 THR A CA 1
ATOM 1861 C C . THR A 1 256 ? -6.480 17.871 9.653 1.00 97.62 256 THR A C 1
ATOM 1863 O O . THR A 1 256 ? -6.108 17.573 10.786 1.00 97.62 256 THR A O 1
ATOM 1866 N N . GLN A 1 257 ? -7.431 17.177 9.021 1.00 98.38 257 GLN A N 1
ATOM 1867 C CA . GLN A 1 257 ? -8.107 16.028 9.617 1.00 98.38 257 GLN A CA 1
ATOM 1868 C C . GLN A 1 257 ? -7.142 14.859 9.831 1.00 98.38 257 GLN A C 1
ATOM 1870 O O . GLN A 1 257 ? -6.210 14.644 9.053 1.00 98.38 257 GLN A O 1
ATOM 1875 N N . GLN A 1 258 ? -7.385 14.081 10.882 1.00 98.44 258 GLN A N 1
ATOM 1876 C CA . GLN A 1 258 ? -6.510 12.979 11.258 1.00 98.44 258 GLN A CA 1
ATOM 1877 C C . GLN A 1 258 ? -7.298 11.707 11.548 1.00 98.44 258 GLN A C 1
ATOM 1879 O O . GLN A 1 258 ? -8.220 11.713 12.364 1.00 98.44 258 GLN A O 1
ATOM 1884 N N . LEU A 1 259 ? -6.890 10.609 10.917 1.00 98.62 259 LEU A N 1
ATOM 1885 C CA . LEU A 1 259 ? -7.225 9.267 11.375 1.00 98.62 259 LEU A CA 1
ATOM 1886 C C . LEU A 1 259 ? -6.106 8.786 12.300 1.00 98.62 259 LEU A C 1
ATOM 1888 O O . LEU A 1 259 ? -4.954 8.709 11.880 1.00 98.62 259 LEU A O 1
ATOM 1892 N N . VAL A 1 260 ? -6.436 8.476 13.549 1.00 98.62 260 VAL A N 1
ATOM 1893 C CA . VAL A 1 260 ? -5.501 7.883 14.510 1.00 98.62 260 VAL A CA 1
ATOM 1894 C C . VAL A 1 260 ? -5.838 6.408 14.673 1.00 98.62 260 VAL A C 1
ATOM 1896 O O . VAL A 1 260 ? -6.965 6.067 15.031 1.00 98.62 260 VAL A O 1
ATOM 1899 N N . LEU A 1 261 ? -4.859 5.543 14.421 1.00 98.44 261 LEU A N 1
ATOM 1900 C CA . LEU A 1 261 ? -4.910 4.137 14.807 1.00 98.44 261 LEU A CA 1
ATOM 1901 C C . LEU A 1 261 ? -4.207 4.008 16.152 1.00 98.44 261 LEU A C 1
ATOM 1903 O O . LEU A 1 261 ? -2.992 4.189 16.248 1.00 98.44 261 LEU A O 1
ATOM 1907 N N . ASP A 1 262 ? -4.997 3.775 17.188 1.00 98.38 262 ASP A N 1
ATOM 1908 C CA . ASP A 1 262 ? -4.542 3.748 18.569 1.00 98.38 262 ASP A CA 1
ATOM 1909 C C . ASP A 1 262 ? -4.552 2.307 19.072 1.00 98.38 262 ASP A C 1
ATOM 1911 O O . ASP A 1 262 ? -5.584 1.646 19.035 1.00 98.38 262 ASP A O 1
ATOM 1915 N N . GLY A 1 263 ? -3.406 1.805 19.511 1.00 97.44 263 GLY A N 1
ATOM 1916 C CA . GLY A 1 263 ? -3.257 0.452 20.022 1.00 97.44 263 GLY A CA 1
ATOM 1917 C C . GLY A 1 263 ? -1.846 0.225 20.538 1.00 97.44 263 GLY A C 1
ATOM 1918 O O . GLY A 1 263 ? -1.009 1.119 20.531 1.00 97.44 263 GLY A O 1
ATOM 1919 N N . THR A 1 264 ? -1.571 -0.989 20.980 1.00 96.00 264 THR A N 1
ATOM 1920 C CA . THR A 1 264 ? -0.246 -1.432 21.411 1.00 96.00 264 THR A CA 1
ATOM 1921 C C . THR A 1 264 ? 0.651 -1.784 20.219 1.00 96.00 264 THR A C 1
ATOM 1923 O O . THR A 1 264 ? 0.207 -1.891 19.077 1.00 96.00 264 THR A O 1
ATOM 1926 N N . ALA A 1 265 ? 1.935 -2.051 20.472 1.00 94.00 265 ALA A N 1
ATOM 1927 C CA . ALA A 1 265 ? 2.859 -2.528 19.438 1.00 94.00 265 ALA A CA 1
ATOM 1928 C C . ALA A 1 265 ? 2.518 -3.917 18.864 1.00 94.00 265 ALA A C 1
ATOM 1930 O O . ALA A 1 265 ? 3.025 -4.264 17.797 1.00 94.00 265 ALA A O 1
ATOM 1931 N N . SER A 1 266 ? 1.671 -4.692 19.549 1.00 92.38 266 SER A N 1
ATOM 1932 C CA . SER A 1 266 ? 1.168 -5.990 19.080 1.00 92.38 266 SER A CA 1
ATOM 1933 C C . SER A 1 266 ? -0.128 -5.880 18.274 1.00 92.38 266 SER A C 1
ATOM 1935 O O . SER A 1 266 ? -0.610 -6.894 17.772 1.00 92.38 266 SER A O 1
ATOM 1937 N N . ASP A 1 267 ? -0.726 -4.689 18.180 1.00 95.31 267 ASP A N 1
ATOM 1938 C CA . ASP A 1 267 ? -1.936 -4.494 17.390 1.00 95.31 267 ASP A CA 1
ATOM 1939 C C . ASP A 1 267 ? -1.617 -4.474 15.894 1.00 95.31 267 ASP A C 1
ATOM 1941 O O . ASP A 1 267 ? -0.676 -3.813 15.445 1.00 95.31 267 ASP A O 1
ATOM 1945 N N . VAL A 1 268 ? -2.445 -5.191 15.138 1.00 95.81 268 VAL A N 1
ATOM 1946 C CA . VAL A 1 268 ? -2.456 -5.292 13.679 1.00 95.81 268 VAL A CA 1
ATOM 1947 C C . VAL A 1 268 ? -3.793 -4.774 13.182 1.00 95.81 268 VAL A C 1
ATOM 1949 O O .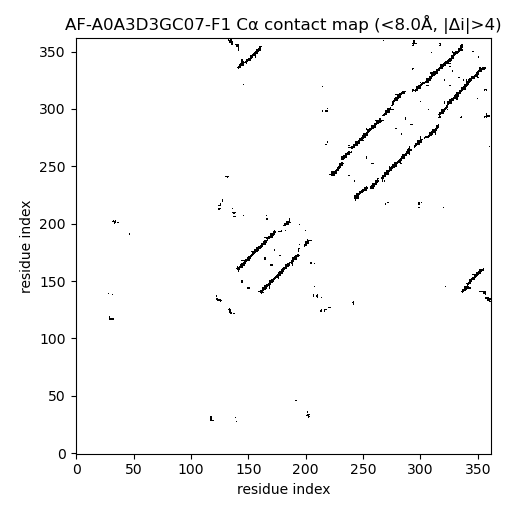 VAL A 1 268 ? -4.835 -5.197 13.665 1.00 95.81 268 VAL A O 1
ATOM 1952 N N . PHE A 1 269 ? -3.778 -3.860 12.221 1.00 97.56 269 PHE A N 1
ATOM 1953 C CA . PHE A 1 269 ? -4.960 -3.256 11.623 1.00 97.56 269 PHE A CA 1
ATOM 1954 C C . PHE A 1 269 ? -5.075 -3.672 10.159 1.00 97.56 269 PHE A C 1
ATOM 1956 O O . PHE A 1 269 ? -4.237 -3.314 9.331 1.00 97.56 269 PHE A O 1
ATOM 1963 N N . VAL A 1 270 ? -6.153 -4.383 9.841 1.00 97.62 270 VAL A N 1
ATOM 1964 C CA . VAL A 1 270 ? -6.612 -4.635 8.474 1.00 97.62 270 VAL A CA 1
ATOM 1965 C C . VAL A 1 270 ? -7.852 -3.788 8.243 1.00 97.62 270 VAL A C 1
ATOM 1967 O O . VAL A 1 270 ? -8.898 -4.030 8.840 1.00 97.62 270 VAL A O 1
ATOM 1970 N N . ILE A 1 271 ? -7.736 -2.769 7.400 1.00 98.62 271 ILE A N 1
ATOM 1971 C CA . ILE A 1 271 ? -8.790 -1.782 7.164 1.00 98.62 271 ILE A CA 1
ATOM 1972 C C . ILE A 1 271 ? -9.308 -1.993 5.745 1.00 98.62 271 ILE A C 1
ATOM 1974 O O . ILE A 1 271 ? -8.693 -1.573 4.767 1.00 98.62 271 ILE A O 1
ATOM 1978 N N . ASN A 1 272 ? -10.434 -2.686 5.649 1.00 98.44 272 ASN A N 1
ATOM 1979 C CA . ASN A 1 272 ? -11.107 -3.059 4.413 1.00 98.44 272 ASN A CA 1
ATOM 1980 C C . ASN A 1 272 ? -12.090 -1.948 4.014 1.00 98.44 272 ASN A C 1
ATOM 1982 O O . ASN A 1 272 ? -13.036 -1.669 4.749 1.00 98.44 272 ASN A O 1
ATOM 1986 N N . ILE A 1 273 ? -11.872 -1.306 2.863 1.00 98.62 273 ILE A N 1
ATOM 1987 C CA . ILE A 1 273 ? -12.610 -0.105 2.438 1.00 98.62 273 ILE A CA 1
ATOM 1988 C C . ILE A 1 273 ? -13.220 -0.343 1.059 1.00 98.62 273 ILE A C 1
ATOM 1990 O O . ILE A 1 273 ? -12.481 -0.525 0.092 1.00 98.62 273 ILE A O 1
ATOM 1994 N N . SER A 1 274 ? -14.549 -0.304 0.932 1.00 98.25 274 SER A N 1
ATOM 1995 C CA . SER A 1 274 ? -15.206 -0.387 -0.385 1.00 98.25 274 SER A CA 1
ATOM 1996 C C . SER A 1 274 ? -15.458 0.974 -1.035 1.00 98.25 274 SER A C 1
ATOM 1998 O O . SER A 1 274 ? -15.556 1.041 -2.260 1.00 98.25 274 SER A O 1
ATOM 2000 N N . GLY A 1 275 ? -15.512 2.065 -0.266 1.00 98.19 275 GLY A N 1
ATOM 2001 C CA . GLY A 1 275 ? -15.619 3.423 -0.809 1.00 98.19 275 GLY A CA 1
ATOM 2002 C C . GLY A 1 275 ? -14.297 3.991 -1.329 1.00 98.19 275 GLY A C 1
ATOM 2003 O O . GLY A 1 275 ? -13.308 3.280 -1.515 1.00 98.19 275 GLY A O 1
ATOM 2004 N N . GLU A 1 276 ? -14.271 5.290 -1.612 1.00 98.25 276 GLU A N 1
ATOM 2005 C CA . GLU A 1 276 ? -13.079 6.031 -2.035 1.00 98.25 276 GLU A CA 1
ATOM 2006 C C . GLU A 1 276 ? -12.070 6.180 -0.882 1.00 98.25 276 GLU A C 1
ATOM 2008 O O . GLU A 1 276 ? -12.449 6.445 0.256 1.00 98.25 276 GLU A O 1
ATOM 2013 N N . ILE A 1 277 ? -10.771 6.064 -1.188 1.00 98.56 277 ILE A N 1
ATOM 2014 C CA . ILE A 1 277 ? -9.690 6.446 -0.270 1.00 98.56 277 ILE A CA 1
ATOM 2015 C C . ILE A 1 277 ? -9.066 7.737 -0.790 1.00 98.56 277 ILE A C 1
ATOM 2017 O O . ILE A 1 277 ? -8.399 7.742 -1.829 1.00 98.56 277 ILE A O 1
ATOM 2021 N N . ARG A 1 278 ? -9.269 8.829 -0.056 1.00 98.38 278 ARG A N 1
ATOM 2022 C CA . ARG A 1 278 ? -8.764 10.159 -0.389 1.00 98.38 278 ARG A CA 1
ATOM 2023 C C . ARG A 1 278 ? -8.226 10.844 0.861 1.00 98.38 278 ARG A C 1
ATOM 2025 O O . ARG A 1 278 ? -8.981 11.205 1.755 1.00 98.38 278 ARG A O 1
ATOM 2032 N N . VAL A 1 279 ? -6.924 11.088 0.890 1.00 98.25 279 VAL A N 1
ATOM 2033 C CA . VAL A 1 279 ? -6.240 11.865 1.927 1.00 98.25 279 VAL A CA 1
ATOM 2034 C C . VAL A 1 279 ? -5.572 13.048 1.238 1.00 98.25 279 VAL A C 1
ATOM 2036 O O . VAL A 1 279 ? -4.685 12.869 0.407 1.00 98.25 279 VAL A O 1
ATOM 2039 N N . THR A 1 280 ? -6.058 14.256 1.519 1.00 97.94 280 THR A N 1
ATOM 2040 C CA . THR A 1 280 ? -5.664 15.496 0.828 1.00 97.94 280 THR A CA 1
ATOM 2041 C C . THR A 1 280 ? -5.329 16.626 1.805 1.00 97.94 280 THR A C 1
ATOM 2043 O O . THR A 1 280 ? -5.603 16.540 3.003 1.00 97.94 280 THR A O 1
ATOM 2046 N N . GLY A 1 281 ? -4.752 17.725 1.309 1.00 96.75 281 GLY A N 1
ATOM 2047 C CA . GLY A 1 281 ? -4.356 18.854 2.158 1.00 96.75 281 GLY A CA 1
ATOM 2048 C C . GLY A 1 281 ? -3.198 18.477 3.085 1.00 96.75 281 GLY A C 1
ATOM 2049 O O . GLY A 1 281 ? -2.226 17.881 2.645 1.00 96.75 281 GLY A O 1
ATOM 2050 N N . HIS A 1 282 ? -3.289 18.803 4.366 1.00 97.19 282 HIS A N 1
ATOM 2051 C CA . HIS A 1 282 ? -2.351 18.383 5.415 1.00 97.19 282 HIS A CA 1
ATOM 2052 C C . HIS A 1 282 ? -2.926 17.257 6.291 1.00 97.19 282 HIS A C 1
ATOM 2054 O O . HIS A 1 282 ? -2.483 17.069 7.425 1.00 97.19 282 HIS A O 1
ATOM 2060 N N . ALA A 1 283 ? -3.926 16.521 5.791 1.00 98.25 283 ALA A N 1
ATOM 2061 C CA . ALA A 1 283 ? -4.527 15.421 6.526 1.00 98.25 283 ALA A CA 1
ATOM 2062 C C . ALA A 1 283 ? -3.512 14.303 6.786 1.00 98.25 283 ALA A C 1
ATOM 2064 O O . ALA A 1 283 ? -2.566 14.114 6.021 1.00 98.25 283 ALA A O 1
ATOM 2065 N N . SER A 1 284 ? -3.697 13.546 7.865 1.00 97.88 284 SER A N 1
ATOM 2066 C CA . SER A 1 284 ? -2.744 12.502 8.251 1.00 97.88 284 SER A CA 1
ATOM 2067 C C . SER A 1 284 ? -3.411 11.217 8.714 1.00 97.88 284 SER A C 1
ATOM 2069 O O . SER A 1 284 ? -4.541 11.215 9.203 1.00 97.88 284 SER A O 1
ATOM 2071 N N . ILE A 1 285 ? -2.671 10.120 8.569 1.00 98.00 285 ILE A N 1
ATOM 2072 C CA . ILE A 1 285 ? -2.967 8.856 9.238 1.00 98.00 285 ILE A CA 1
ATOM 2073 C C . ILE A 1 285 ? -1.827 8.609 10.215 1.00 98.00 285 ILE A C 1
ATOM 2075 O O . ILE A 1 285 ? -0.702 8.305 9.808 1.00 98.00 285 ILE A O 1
ATOM 2079 N N . ALA A 1 286 ? -2.121 8.806 11.495 1.00 97.44 286 ALA A N 1
ATOM 2080 C CA . ALA A 1 286 ? -1.167 8.678 12.580 1.00 97.44 286 ALA A CA 1
ATOM 2081 C C . ALA A 1 286 ? -1.346 7.352 13.315 1.00 97.44 286 ALA A C 1
ATOM 2083 O O . ALA A 1 286 ? -2.450 6.820 13.427 1.00 97.44 286 ALA A O 1
ATOM 2084 N N . LEU A 1 287 ? -0.233 6.848 13.833 1.00 97.44 287 LEU A N 1
ATOM 2085 C CA . LEU A 1 287 ? -0.170 5.642 14.644 1.00 97.44 287 LEU A CA 1
ATOM 2086 C C . LEU A 1 287 ? 0.165 6.068 16.074 1.00 97.44 287 LEU A C 1
ATOM 2088 O O . LEU A 1 287 ? 1.106 6.839 16.275 1.00 97.44 287 LEU A O 1
ATOM 2092 N N . ALA A 1 288 ? -0.619 5.617 17.048 1.00 98.00 288 ALA A N 1
ATOM 2093 C CA . ALA A 1 288 ? -0.476 5.986 18.454 1.00 98.00 288 ALA A CA 1
ATOM 2094 C C . ALA A 1 288 ? -0.224 4.755 19.333 1.00 98.00 288 ALA A C 1
ATOM 2096 O O . ALA A 1 288 ? -0.465 3.626 18.916 1.00 98.00 288 ALA A O 1
ATOM 2097 N N . ASN A 1 289 ? 0.298 4.992 20.542 1.00 96.88 289 ASN A N 1
ATOM 2098 C CA . ASN A 1 289 ? 0.466 4.012 21.629 1.00 96.88 289 ASN A CA 1
ATOM 2099 C C . ASN A 1 289 ? 1.259 2.726 21.304 1.00 96.88 289 ASN A C 1
ATOM 2101 O O . ASN A 1 289 ? 1.270 1.771 22.080 1.00 96.88 289 ASN A O 1
ATOM 2105 N N . GLY A 1 290 ? 2.033 2.751 20.215 1.00 95.19 290 GLY A N 1
ATOM 2106 C CA . GLY A 1 290 ? 2.970 1.694 19.840 1.00 95.19 290 GLY A CA 1
ATOM 2107 C C . GLY A 1 290 ? 2.660 1.026 18.506 1.00 95.19 290 GLY A C 1
ATOM 2108 O O . GLY A 1 290 ? 3.510 0.282 18.021 1.00 95.19 290 GLY A O 1
ATOM 2109 N N . VAL A 1 291 ? 1.506 1.305 17.890 1.00 96.44 291 VAL A N 1
ATOM 2110 C CA . VAL A 1 291 ? 1.167 0.778 16.558 1.00 96.44 291 VAL A CA 1
ATOM 2111 C C . VAL A 1 291 ? 2.274 1.117 15.555 1.00 96.44 291 VAL A C 1
ATOM 2113 O O . VAL A 1 291 ? 2.707 2.264 15.433 1.00 96.44 291 VAL A O 1
ATOM 2116 N N . GLN A 1 292 ? 2.737 0.107 14.820 1.00 95.06 292 GLN A N 1
ATOM 2117 C CA . GLN A 1 292 ? 3.802 0.236 13.825 1.00 95.06 292 GLN A CA 1
ATOM 2118 C C . GLN A 1 292 ? 3.218 0.233 12.413 1.00 95.06 292 GLN A C 1
ATOM 2120 O O . GLN A 1 292 ? 2.242 -0.463 12.151 1.00 95.06 292 GLN A O 1
ATOM 2125 N N . ALA A 1 293 ? 3.845 0.941 11.468 1.00 95.31 293 ALA A N 1
ATOM 2126 C CA . ALA A 1 293 ? 3.362 0.992 10.082 1.00 95.31 293 ALA A CA 1
ATOM 2127 C C . ALA A 1 293 ? 3.315 -0.395 9.406 1.00 95.31 293 ALA A C 1
ATOM 2129 O O . ALA A 1 293 ? 2.431 -0.635 8.587 1.00 95.31 293 ALA A O 1
ATOM 2130 N N . LYS A 1 294 ? 4.186 -1.337 9.810 1.00 94.88 294 LYS A N 1
ATOM 2131 C CA . LYS A 1 294 ? 4.175 -2.740 9.332 1.00 94.88 294 LYS A CA 1
ATOM 2132 C C . LYS A 1 294 ? 2.937 -3.490 9.770 1.00 94.88 294 LYS A C 1
ATOM 2134 O O . LYS A 1 294 ? 2.557 -4.458 9.135 1.00 94.88 294 LYS A O 1
ATOM 2139 N N . ASN A 1 295 ? 2.277 -3.035 10.818 1.00 95.75 295 ASN A N 1
ATOM 2140 C CA . ASN A 1 295 ? 1.098 -3.699 11.327 1.00 95.75 295 ASN A CA 1
ATOM 2141 C C . ASN A 1 295 ? -0.185 -3.104 10.729 1.00 95.75 295 ASN A C 1
ATOM 2143 O O . ASN A 1 295 ? -1.263 -3.421 11.212 1.00 95.75 295 ASN A O 1
ATOM 2147 N N . VAL A 1 296 ? -0.114 -2.228 9.719 1.00 96.88 296 VAL A N 1
ATOM 2148 C CA . VAL A 1 296 ? -1.289 -1.52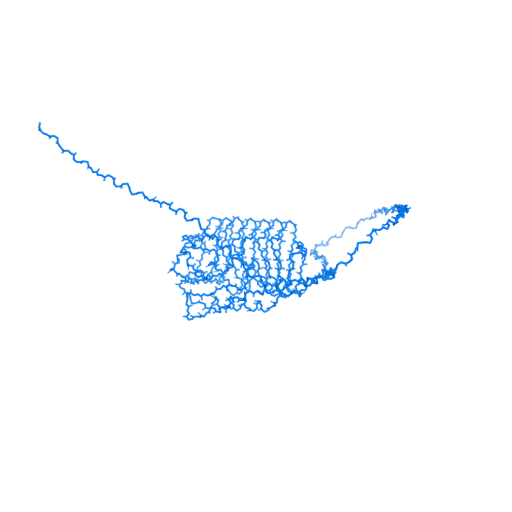6 9.178 1.00 96.88 296 VAL A CA 1
ATOM 2149 C C . VAL A 1 296 ? -1.409 -1.732 7.672 1.00 96.88 296 VAL A C 1
ATOM 2151 O O . VAL A 1 296 ? -0.498 -1.392 6.915 1.00 96.88 296 VAL A O 1
ATOM 2154 N N . VAL A 1 297 ? -2.568 -2.220 7.230 1.00 97.75 297 VAL A N 1
ATOM 2155 C CA . VAL A 1 297 ? -2.936 -2.317 5.814 1.00 97.75 297 VAL A CA 1
ATOM 2156 C C . VAL A 1 297 ? -4.302 -1.683 5.550 1.00 97.75 297 VAL A C 1
ATOM 2158 O O . VAL A 1 297 ? -5.285 -1.966 6.232 1.00 97.75 297 VAL A O 1
ATOM 2161 N N . PHE A 1 298 ? -4.354 -0.835 4.528 1.00 98.31 298 PHE A N 1
ATOM 2162 C CA . PHE A 1 298 ? -5.553 -0.250 3.942 1.00 98.31 298 PHE A CA 1
ATOM 2163 C C . PHE A 1 298 ? -5.850 -0.975 2.633 1.00 98.31 298 PHE A C 1
ATOM 2165 O O . PHE A 1 298 ? -5.176 -0.763 1.624 1.00 98.31 298 PHE A O 1
ATOM 2172 N N . ASN A 1 299 ? -6.851 -1.845 2.654 1.00 98.19 299 ASN A N 1
ATOM 2173 C CA . ASN A 1 299 ? -7.233 -2.680 1.528 1.00 98.19 299 ASN A CA 1
ATOM 2174 C C . ASN A 1 299 ? -8.469 -2.096 0.833 1.00 98.19 299 ASN A C 1
ATOM 2176 O O . ASN A 1 299 ? -9.584 -2.184 1.349 1.00 98.19 299 ASN A O 1
ATOM 2180 N N . ALA A 1 300 ? -8.273 -1.477 -0.330 1.00 98.31 300 ALA A N 1
ATOM 2181 C CA . ALA A 1 300 ? -9.350 -0.934 -1.145 1.00 98.31 300 ALA A CA 1
ATOM 2182 C C . ALA A 1 300 ? -10.027 -2.061 -1.942 1.00 98.31 300 ALA A C 1
ATOM 2184 O O . ALA A 1 300 ? -9.494 -2.551 -2.942 1.00 98.31 300 ALA A O 1
ATOM 2185 N N . ILE A 1 301 ? -11.214 -2.462 -1.497 1.00 97.81 301 ILE A N 1
ATOM 2186 C CA . ILE A 1 301 ? -11.959 -3.602 -2.031 1.00 97.81 301 ILE A CA 1
ATOM 2187 C C . ILE A 1 301 ? -12.776 -3.179 -3.252 1.00 97.81 301 ILE A C 1
ATOM 2189 O O . ILE A 1 301 ? -13.461 -2.156 -3.253 1.00 97.81 301 ILE A O 1
ATOM 2193 N N . GLY A 1 302 ? -12.748 -4.010 -4.293 1.00 96.94 302 GLY A N 1
ATOM 2194 C CA . GLY A 1 302 ? -13.538 -3.802 -5.502 1.00 96.94 302 GLY A CA 1
ATOM 2195 C C . GLY A 1 302 ? -13.003 -2.695 -6.412 1.00 96.94 302 GLY A C 1
ATOM 2196 O O . GLY A 1 302 ? -12.019 -2.011 -6.115 1.00 96.94 302 GLY A O 1
ATOM 2197 N N . ALA A 1 303 ? -13.666 -2.524 -7.552 1.00 96.81 303 ALA A N 1
ATOM 2198 C CA . ALA A 1 303 ? -13.385 -1.427 -8.469 1.00 96.81 303 ALA A CA 1
ATOM 2199 C C . ALA A 1 303 ? -13.795 -0.079 -7.853 1.00 96.81 303 ALA A C 1
ATOM 2201 O O . ALA A 1 303 ? -14.657 -0.010 -6.978 1.00 96.81 303 ALA A O 1
ATOM 2202 N N . GLY A 1 304 ? -13.181 1.006 -8.314 1.00 95.94 304 GLY A N 1
ATOM 2203 C CA . GLY A 1 304 ? -13.494 2.342 -7.825 1.00 95.94 304 GLY A CA 1
ATOM 2204 C C . GLY A 1 304 ? -12.495 3.383 -8.299 1.00 95.94 304 GLY A C 1
ATOM 2205 O O . GLY A 1 304 ? -11.671 3.135 -9.181 1.00 95.94 304 GLY A O 1
ATOM 2206 N N . LYS A 1 305 ? -12.565 4.568 -7.692 1.00 98.00 305 LYS A N 1
ATOM 2207 C CA . LYS A 1 305 ? -11.584 5.628 -7.933 1.00 98.00 305 LYS A CA 1
ATOM 2208 C C . LYS A 1 305 ? -10.205 5.208 -7.429 1.00 98.00 305 LYS A C 1
ATOM 2210 O O . LYS A 1 305 ? -10.083 4.407 -6.501 1.00 98.00 305 LYS A O 1
ATOM 2215 N N . ALA A 1 306 ? -9.173 5.790 -8.033 1.00 97.69 306 ALA A N 1
ATOM 2216 C CA . ALA A 1 306 ? -7.809 5.626 -7.561 1.00 97.69 306 ALA A CA 1
ATOM 2217 C C . ALA A 1 306 ? -7.664 6.093 -6.103 1.00 97.69 306 ALA A C 1
ATOM 2219 O O . ALA A 1 306 ? -8.301 7.066 -5.699 1.00 97.69 306 ALA A O 1
ATOM 2220 N N . ILE A 1 307 ? -6.800 5.421 -5.344 1.00 98.38 307 ILE A N 1
ATOM 2221 C CA . ILE A 1 307 ? -6.370 5.844 -4.009 1.00 98.38 307 ILE A CA 1
ATOM 2222 C C . ILE A 1 307 ? -5.607 7.164 -4.161 1.00 98.38 307 ILE A C 1
ATOM 2224 O O . ILE A 1 307 ? -4.616 7.224 -4.888 1.00 98.38 307 ILE A O 1
ATOM 2228 N N . GLN A 1 308 ? -6.050 8.228 -3.496 1.00 98.12 308 GLN A N 1
ATOM 2229 C CA . GLN A 1 308 ? -5.442 9.556 -3.616 1.00 98.12 308 GLN A CA 1
ATOM 2230 C C . GLN A 1 308 ? -4.771 9.963 -2.309 1.00 98.12 308 GLN A C 1
ATOM 2232 O O . GLN A 1 308 ? -5.452 10.239 -1.327 1.00 98.12 308 GLN A O 1
ATOM 2237 N N . LEU A 1 309 ? -3.442 10.038 -2.319 1.00 96.75 309 LEU A N 1
ATOM 2238 C CA . LEU A 1 309 ? -2.604 10.497 -1.214 1.00 96.75 309 LEU A CA 1
ATOM 2239 C C . LEU A 1 309 ? -1.913 11.801 -1.649 1.00 96.75 309 LEU A C 1
ATOM 2241 O O . LEU A 1 309 ? -0.794 11.796 -2.154 1.00 96.75 309 LEU A O 1
ATOM 2245 N N . ALA A 1 310 ? -2.601 12.933 -1.547 1.00 93.56 310 ALA A N 1
ATOM 2246 C CA . ALA A 1 310 ? -2.109 14.212 -2.064 1.00 93.56 310 ALA A CA 1
ATOM 2247 C C . ALA A 1 310 ? -1.967 15.276 -0.967 1.00 93.56 310 ALA A C 1
ATOM 2249 O O . ALA A 1 310 ? -2.525 15.163 0.119 1.00 93.56 310 ALA A O 1
ATOM 2250 N N . GLY A 1 311 ? -1.248 16.358 -1.266 1.00 92.94 311 GLY A N 1
ATOM 2251 C CA . GLY A 1 311 ? -1.068 17.485 -0.344 1.00 92.94 311 GLY A CA 1
ATOM 2252 C C . GLY A 1 311 ? 0.245 17.390 0.431 1.00 92.94 311 GLY A C 1
ATOM 2253 O O . GLY A 1 311 ? 1.218 16.947 -0.144 1.00 92.94 311 GLY A O 1
ATOM 2254 N N . GLY A 1 312 ? 0.319 17.855 1.676 1.00 93.44 312 GLY A N 1
ATOM 2255 C CA . GLY A 1 312 ? 1.517 17.823 2.534 1.00 93.44 312 GLY A CA 1
ATOM 2256 C C . GLY A 1 312 ? 1.364 16.936 3.773 1.00 93.44 312 GLY A C 1
ATOM 2257 O O . GLY A 1 312 ? 2.048 17.148 4.772 1.00 93.44 312 GLY A O 1
ATOM 2258 N N . GLY A 1 313 ? 0.398 16.017 3.745 1.00 93.81 313 GLY A N 1
ATOM 2259 C CA . GLY A 1 313 ? 0.104 15.081 4.823 1.00 93.81 313 GLY A CA 1
ATOM 2260 C C . GLY A 1 313 ? 1.152 13.981 5.001 1.00 93.81 313 GLY A C 1
ATOM 2261 O O . GLY A 1 313 ? 1.888 13.649 4.070 1.00 93.81 313 GLY A O 1
ATOM 2262 N N . LYS A 1 314 ? 1.179 13.383 6.198 1.00 96.00 314 LYS A N 1
ATOM 2263 C CA . LYS A 1 314 ? 1.957 12.173 6.508 1.00 96.00 314 LYS A CA 1
ATOM 2264 C C . LYS A 1 314 ? 1.012 11.005 6.741 1.00 96.00 314 LYS A C 1
ATOM 2266 O O . LYS A 1 314 ? 0.068 11.112 7.525 1.00 96.00 314 LYS A O 1
ATOM 2271 N N . ILE A 1 315 ? 1.265 9.898 6.064 1.00 96.44 315 ILE A N 1
ATOM 2272 C CA . ILE A 1 315 ? 0.375 8.741 6.044 1.00 96.44 315 ILE A CA 1
ATOM 2273 C C . ILE A 1 315 ? 1.224 7.507 6.315 1.00 96.44 315 ILE A C 1
ATOM 2275 O O . ILE A 1 315 ? 2.283 7.361 5.714 1.00 96.44 315 ILE A O 1
ATOM 2279 N N . SER A 1 316 ? 0.784 6.639 7.224 1.00 97.00 316 SER A N 1
ATOM 2280 C CA . SER A 1 316 ? 1.524 5.428 7.592 1.00 97.00 316 SER A CA 1
ATOM 2281 C C . SER A 1 316 ? 0.721 4.169 7.279 1.00 97.00 316 SER A C 1
ATOM 2283 O O . SER A 1 316 ? -0.476 4.128 7.562 1.00 97.00 316 SER A O 1
ATOM 2285 N N . GLY A 1 317 ? 1.385 3.148 6.739 1.00 96.62 317 GLY A N 1
ATOM 2286 C CA . GLY A 1 317 ? 0.800 1.834 6.452 1.00 96.62 317 GLY A CA 1
ATOM 2287 C C . GLY A 1 317 ? 0.945 1.393 4.996 1.00 96.62 317 GLY A C 1
ATOM 2288 O O . GLY A 1 317 ? 1.477 2.111 4.149 1.00 96.62 317 GLY A O 1
ATOM 2289 N N . THR A 1 318 ? 0.464 0.188 4.705 1.00 97.31 318 THR A N 1
ATOM 2290 C CA . THR A 1 318 ? 0.441 -0.379 3.350 1.00 97.31 318 THR A CA 1
ATOM 2291 C C . THR A 1 318 ? -0.905 -0.110 2.683 1.00 97.31 318 THR A C 1
ATOM 2293 O O . THR A 1 318 ? -1.941 -0.460 3.235 1.00 97.31 318 THR A O 1
ATOM 2296 N N . PHE A 1 319 ? -0.911 0.479 1.490 1.00 97.56 319 PHE A N 1
ATOM 2297 C CA . PHE A 1 319 ? -2.113 0.732 0.694 1.00 97.56 319 PHE A CA 1
ATOM 2298 C C . PHE A 1 319 ? -2.212 -0.264 -0.448 1.00 97.56 319 PHE A C 1
ATOM 2300 O O . PHE A 1 319 ? -1.286 -0.396 -1.247 1.00 97.56 319 PHE A O 1
ATOM 2307 N N . VAL A 1 320 ? -3.356 -0.927 -0.556 1.00 97.94 320 VAL A N 1
ATOM 2308 C CA . VAL A 1 320 ? -3.595 -1.971 -1.547 1.00 97.94 320 VAL A CA 1
ATOM 2309 C C . VAL A 1 320 ? -4.831 -1.633 -2.370 1.00 97.94 320 VAL A C 1
ATOM 2311 O O . VAL A 1 320 ? -5.887 -1.342 -1.819 1.00 97.94 320 VAL A O 1
ATOM 2314 N N . GLY A 1 321 ? -4.706 -1.681 -3.695 1.00 97.50 321 GLY A N 1
ATOM 2315 C CA . GLY A 1 321 ? -5.791 -1.446 -4.644 1.00 97.50 321 GLY A CA 1
ATOM 2316 C C . GLY A 1 321 ? -5.671 -2.353 -5.864 1.00 97.50 321 GLY A C 1
ATOM 2317 O O . GLY A 1 321 ? -5.264 -1.905 -6.932 1.00 97.50 321 GLY A O 1
ATOM 2318 N N . LEU A 1 322 ? -6.055 -3.627 -5.734 1.00 96.81 322 LEU A N 1
ATOM 2319 C CA . LEU A 1 322 ? -5.936 -4.606 -6.830 1.00 96.81 322 LEU A CA 1
ATOM 2320 C C . LEU A 1 322 ? -6.781 -4.270 -8.065 1.00 96.81 322 LEU A C 1
ATOM 2322 O O . LEU A 1 322 ? -6.476 -4.719 -9.161 1.00 96.81 322 LEU A O 1
ATOM 2326 N N . LEU A 1 323 ? -7.849 -3.490 -7.906 1.00 97.06 323 LEU A N 1
ATOM 2327 C CA . LEU A 1 323 ? -8.741 -3.081 -9.000 1.00 97.06 323 LEU A CA 1
ATOM 2328 C C . LEU A 1 323 ? -8.800 -1.556 -9.151 1.00 97.06 323 LEU A C 1
ATOM 2330 O O . LEU A 1 323 ? -9.750 -1.007 -9.711 1.00 97.06 323 LEU A O 1
ATOM 2334 N N . ARG A 1 324 ? -7.811 -0.850 -8.593 1.00 98.00 324 ARG A N 1
ATOM 2335 C CA . ARG A 1 324 ? -7.790 0.613 -8.503 1.00 98.00 324 ARG A CA 1
ATOM 2336 C C . ARG A 1 324 ? -6.391 1.128 -8.775 1.00 98.00 324 ARG A C 1
ATOM 2338 O O . ARG A 1 324 ? -5.413 0.460 -8.473 1.00 98.00 324 ARG A O 1
ATOM 2345 N N . GLY A 1 325 ? -6.290 2.332 -9.326 1.00 98.25 325 GLY A N 1
ATOM 2346 C CA . GLY A 1 325 ? -5.022 3.057 -9.333 1.00 98.25 325 GLY A CA 1
ATOM 2347 C C . GLY A 1 325 ? -4.676 3.595 -7.945 1.00 98.25 325 GLY A C 1
ATOM 2348 O O . GLY A 1 325 ? -5.492 3.556 -7.022 1.00 98.25 325 GLY A O 1
ATOM 2349 N N . ALA A 1 326 ? -3.490 4.162 -7.810 1.00 98.25 326 ALA A N 1
ATOM 2350 C CA . ALA A 1 326 ? -3.059 4.885 -6.638 1.00 98.25 326 ALA A CA 1
ATOM 2351 C C . ALA A 1 326 ? -2.129 6.041 -7.033 1.00 98.25 326 ALA A C 1
ATOM 2353 O O . ALA A 1 326 ? -1.358 5.952 -7.990 1.00 98.25 326 ALA A O 1
ATOM 2354 N N . SER A 1 327 ? -2.208 7.153 -6.314 1.00 98.06 327 SER A N 1
ATOM 2355 C CA . SER A 1 327 ? -1.387 8.328 -6.588 1.00 98.06 327 SER A CA 1
ATOM 2356 C C . SER A 1 327 ? -0.903 8.988 -5.310 1.00 98.06 327 SER A C 1
ATOM 2358 O O . SER A 1 327 ? -1.710 9.241 -4.416 1.00 98.06 327 SER A O 1
ATOM 2360 N N . ILE A 1 328 ? 0.382 9.331 -5.283 1.00 97.88 328 ILE A N 1
ATOM 2361 C CA . ILE A 1 328 ? 1.010 10.185 -4.281 1.00 97.88 328 ILE A CA 1
ATOM 2362 C C . ILE A 1 328 ? 1.371 11.506 -4.966 1.00 97.88 328 ILE A C 1
ATOM 2364 O O . ILE A 1 328 ? 2.052 11.514 -5.993 1.00 97.88 328 ILE A O 1
ATOM 2368 N N . GLY A 1 329 ? 0.889 12.631 -4.447 1.00 96.56 329 GLY A N 1
ATOM 2369 C CA . GLY A 1 329 ? 1.064 13.935 -5.093 1.00 96.56 329 GLY A CA 1
ATOM 2370 C C . GLY A 1 329 ? 1.301 15.081 -4.116 1.00 96.56 329 GLY A C 1
ATOM 2371 O O . GLY A 1 329 ? 1.119 14.943 -2.908 1.00 96.56 329 GLY A O 1
ATOM 2372 N N . GLY A 1 330 ? 1.670 16.248 -4.645 1.00 95.62 330 GLY A N 1
ATOM 2373 C CA . GLY A 1 330 ? 2.010 17.412 -3.822 1.00 95.62 330 GLY A CA 1
ATOM 2374 C C . GLY A 1 330 ? 3.337 17.197 -3.096 1.00 95.62 330 GLY A C 1
ATOM 2375 O O . GLY A 1 330 ? 4.318 16.847 -3.736 1.00 95.62 330 GLY A O 1
ATOM 2376 N N . SER A 1 331 ? 3.349 17.384 -1.781 1.00 96.38 331 SER A N 1
ATOM 2377 C CA . SER A 1 331 ? 4.460 17.082 -0.865 1.00 96.38 331 SER A CA 1
ATOM 2378 C C . SER A 1 331 ? 4.086 15.950 0.105 1.00 96.38 331 SER A C 1
ATOM 2380 O O . SER A 1 331 ? 4.501 15.956 1.264 1.00 96.38 331 SER A O 1
ATOM 2382 N N . GLY A 1 332 ? 3.206 15.040 -0.327 1.00 97.00 332 GLY A N 1
ATOM 2383 C CA . GLY A 1 332 ? 2.650 13.991 0.517 1.00 97.00 332 GLY A CA 1
ATOM 2384 C C . GLY A 1 332 ? 3.715 12.957 0.839 1.00 97.00 332 GLY A C 1
ATOM 2385 O O . GLY A 1 332 ? 4.510 12.601 -0.030 1.00 97.00 332 GLY A O 1
ATOM 2386 N N . VAL A 1 333 ? 3.724 12.476 2.078 1.00 97.06 333 VAL A N 1
ATOM 2387 C CA . VAL A 1 333 ? 4.713 11.510 2.560 1.00 97.06 333 VAL A CA 1
ATOM 2388 C C . VAL A 1 333 ? 3.999 10.230 2.973 1.00 97.06 333 VAL A C 1
ATOM 2390 O O . VAL A 1 333 ? 3.233 10.222 3.941 1.00 97.06 333 VAL A O 1
ATOM 2393 N N . LEU A 1 334 ? 4.273 9.145 2.254 1.00 97.31 334 LEU A N 1
ATOM 2394 C CA . LEU A 1 334 ? 3.880 7.792 2.630 1.00 97.31 334 LEU A CA 1
ATOM 2395 C C . LEU A 1 334 ? 5.027 7.125 3.400 1.00 97.31 334 LEU A C 1
ATOM 2397 O O . LEU A 1 334 ? 6.128 7.005 2.877 1.00 97.31 334 LEU A O 1
ATOM 2401 N N . ASN A 1 335 ? 4.765 6.681 4.625 1.00 96.50 335 ASN A N 1
ATOM 2402 C CA . ASN A 1 335 ? 5.628 5.791 5.398 1.00 96.50 335 ASN A CA 1
ATOM 2403 C C . ASN A 1 335 ? 5.046 4.374 5.339 1.00 96.50 335 ASN A C 1
ATOM 2405 O O . ASN A 1 335 ? 4.158 4.020 6.123 1.00 96.50 335 ASN A O 1
ATOM 2409 N N . GLY A 1 336 ? 5.490 3.594 4.361 1.00 95.81 336 GLY A N 1
ATOM 2410 C CA . GLY A 1 336 ? 4.914 2.295 4.046 1.00 95.81 336 GLY A CA 1
ATOM 2411 C C . GLY A 1 336 ? 4.949 2.010 2.554 1.00 95.81 336 GLY A C 1
ATOM 2412 O O . GLY A 1 336 ? 5.869 2.428 1.854 1.00 95.81 336 GLY A O 1
ATOM 2413 N N . SER A 1 337 ? 3.945 1.280 2.076 1.00 96.50 337 SER A N 1
ATOM 2414 C CA . SER A 1 337 ? 4.014 0.644 0.761 1.00 96.50 337 SER A CA 1
ATOM 2415 C C . SER A 1 337 ? 2.727 0.814 -0.044 1.00 96.50 337 SER A C 1
ATOM 2417 O O . SER A 1 337 ? 1.658 1.028 0.527 1.00 96.50 337 SER A O 1
ATOM 2419 N N . ILE A 1 338 ? 2.810 0.705 -1.370 1.00 97.38 338 ILE A N 1
ATOM 2420 C CA . ILE A 1 338 ? 1.672 0.842 -2.285 1.00 97.38 338 ILE A CA 1
ATOM 2421 C C . ILE A 1 338 ? 1.624 -0.304 -3.301 1.00 97.38 338 ILE A C 1
ATOM 2423 O O . ILE A 1 338 ? 2.607 -0.609 -3.969 1.00 97.38 338 ILE A O 1
ATOM 2427 N N . TYR A 1 339 ? 0.465 -0.951 -3.393 1.00 97.75 339 TYR A N 1
ATOM 2428 C CA . TYR A 1 339 ? 0.223 -2.159 -4.181 1.00 97.75 339 TYR A CA 1
ATOM 2429 C C . TYR A 1 339 ? -0.963 -1.892 -5.104 1.00 97.75 339 TYR A C 1
ATOM 2431 O O . TYR A 1 339 ? -2.056 -1.585 -4.623 1.00 97.75 339 TYR A O 1
ATOM 2439 N N . SER A 1 340 ? -0.788 -1.977 -6.421 1.00 97.88 340 SER A N 1
ATOM 2440 C CA . SER A 1 340 ? -1.872 -1.683 -7.371 1.00 97.88 340 SER A CA 1
ATOM 2441 C C . SER A 1 340 ? -1.680 -2.385 -8.707 1.00 97.88 340 SER A C 1
ATOM 2443 O O . SER A 1 340 ? -0.559 -2.515 -9.194 1.00 97.88 340 SER A O 1
ATOM 2445 N N . SER A 1 341 ? -2.789 -2.825 -9.305 1.00 96.38 341 SER A N 1
ATOM 2446 C CA . SER A 1 341 ? -2.796 -3.512 -10.606 1.00 96.38 341 SER A CA 1
ATOM 2447 C C . SER A 1 341 ? -3.168 -2.613 -11.780 1.00 96.38 341 SER A C 1
ATOM 2449 O O . SER A 1 341 ? -3.328 -3.102 -12.891 1.00 96.38 341 SER A O 1
ATOM 2451 N N . ASN A 1 342 ? -3.368 -1.311 -11.548 1.00 97.12 342 ASN A N 1
ATOM 2452 C CA . ASN A 1 342 ? -3.794 -0.386 -12.598 1.00 97.12 342 ASN A CA 1
ATOM 2453 C C . ASN A 1 342 ? -2.731 0.688 -12.849 1.00 97.12 342 ASN A C 1
ATOM 2455 O O . ASN A 1 342 ? -1.877 0.538 -13.715 1.00 97.12 342 ASN A O 1
ATOM 2459 N N . SER A 1 343 ? -2.717 1.761 -12.065 1.00 98.00 343 SER A N 1
ATOM 2460 C CA . SER A 1 343 ? -1.734 2.832 -12.230 1.00 98.00 343 SER A CA 1
ATOM 2461 C C . SER A 1 343 ? -1.192 3.271 -10.884 1.00 98.00 343 SER A C 1
ATOM 2463 O O . SER A 1 343 ? -1.987 3.576 -10.002 1.00 98.00 343 SER A O 1
ATOM 2465 N N . ILE A 1 344 ? 0.121 3.399 -10.743 1.00 98.50 344 ILE A N 1
ATOM 2466 C CA . ILE A 1 344 ? 0.780 4.001 -9.583 1.00 98.50 344 ILE A CA 1
ATOM 2467 C C . ILE A 1 344 ? 1.462 5.279 -10.057 1.00 98.50 344 ILE A C 1
ATOM 2469 O O . ILE A 1 344 ? 2.264 5.251 -10.983 1.00 98.50 344 ILE A O 1
ATOM 2473 N N . SER A 1 345 ? 1.139 6.418 -9.453 1.00 98.31 345 SER A N 1
ATOM 2474 C CA . SER A 1 345 ? 1.700 7.712 -9.854 1.00 98.31 345 SER A CA 1
ATOM 2475 C C . SER A 1 345 ? 2.273 8.455 -8.655 1.00 98.31 345 SER A C 1
ATOM 2477 O O . SER A 1 345 ? 1.507 8.874 -7.796 1.00 98.31 345 SER A O 1
ATOM 2479 N N . ILE A 1 346 ? 3.579 8.717 -8.630 1.00 97.81 346 ILE A N 1
ATOM 2480 C CA . ILE A 1 346 ? 4.219 9.608 -7.651 1.00 97.81 346 ILE A CA 1
ATOM 2481 C C . ILE A 1 346 ? 4.647 10.881 -8.383 1.00 97.81 346 ILE A C 1
ATOM 2483 O O . ILE A 1 346 ? 5.450 10.837 -9.312 1.00 97.81 346 ILE A O 1
ATOM 2487 N N . LYS A 1 347 ? 4.051 12.019 -8.029 1.00 97.38 347 LYS A N 1
ATOM 2488 C CA . LYS A 1 347 ? 4.237 13.291 -8.746 1.00 97.38 347 LYS A CA 1
ATOM 2489 C C . LYS A 1 347 ? 4.539 14.445 -7.799 1.00 97.38 347 LYS A C 1
ATOM 2491 O O . LYS A 1 347 ? 4.232 14.394 -6.610 1.00 97.38 347 LYS A O 1
ATOM 2496 N N . GLY A 1 348 ? 5.066 15.533 -8.358 1.00 95.88 348 GLY A N 1
ATOM 2497 C CA . GLY A 1 348 ? 5.404 16.730 -7.590 1.00 95.88 348 GLY A CA 1
ATOM 2498 C C . GLY A 1 348 ? 6.616 16.457 -6.710 1.00 95.88 348 GLY A C 1
ATOM 2499 O O . GLY A 1 348 ? 7.629 16.002 -7.219 1.00 95.88 348 GLY A O 1
ATOM 2500 N N . SER A 1 349 ? 6.499 16.702 -5.413 1.00 97.00 349 SER A N 1
ATOM 2501 C CA . SER A 1 349 ? 7.487 16.347 -4.387 1.00 97.00 349 SER A CA 1
ATOM 2502 C C . SER A 1 349 ? 6.979 15.204 -3.499 1.00 97.00 349 SER A C 1
ATOM 2504 O O . SER A 1 349 ? 7.342 15.128 -2.328 1.00 97.00 349 SER A O 1
ATOM 2506 N N . GLY A 1 350 ? 6.076 14.362 -4.017 1.00 97.19 350 GLY A N 1
ATOM 2507 C CA . GLY A 1 350 ? 5.546 13.214 -3.291 1.00 97.19 350 GLY A CA 1
ATOM 2508 C C . GLY A 1 350 ? 6.656 12.231 -2.936 1.00 97.19 350 GLY A C 1
ATOM 2509 O O . GLY A 1 350 ? 7.549 11.977 -3.749 1.00 97.19 350 GLY A O 1
ATOM 2510 N N . GLN A 1 351 ? 6.594 11.682 -1.728 1.00 96.69 351 GLN A N 1
ATOM 2511 C CA . GLN A 1 351 ? 7.610 10.780 -1.210 1.00 96.69 351 GLN A CA 1
ATOM 2512 C C . GLN A 1 351 ? 6.990 9.490 -0.692 1.00 96.69 351 GLN A C 1
ATOM 2514 O O . GLN A 1 351 ? 5.927 9.503 -0.066 1.00 96.69 351 GLN A O 1
ATOM 2519 N N . ALA A 1 352 ? 7.691 8.385 -0.907 1.00 95.31 352 ALA A N 1
ATOM 2520 C CA . ALA A 1 352 ? 7.400 7.113 -0.267 1.00 95.31 352 ALA A CA 1
ATOM 2521 C C . ALA A 1 352 ? 8.679 6.616 0.407 1.00 95.31 352 ALA A C 1
ATOM 2523 O O . ALA A 1 352 ? 9.704 6.412 -0.242 1.00 95.31 352 ALA A O 1
ATOM 2524 N N . TRP A 1 353 ? 8.619 6.490 1.726 1.00 92.50 353 TRP A N 1
ATOM 2525 C CA . TRP A 1 353 ? 9.745 6.155 2.579 1.00 92.50 353 TRP A CA 1
ATOM 2526 C C . TRP A 1 353 ? 9.554 4.789 3.193 1.00 92.50 353 TRP A C 1
ATOM 2528 O O . TRP A 1 353 ? 8.487 4.528 3.744 1.00 92.50 353 TRP A O 1
ATOM 2538 N N . ASN A 1 354 ? 10.657 4.037 3.197 1.00 75.88 354 ASN A N 1
ATOM 2539 C CA . ASN A 1 354 ? 10.878 2.816 3.951 1.00 75.88 354 ASN A CA 1
ATOM 2540 C C . ASN A 1 354 ? 9.823 1.742 3.634 1.00 75.88 354 ASN A C 1
ATOM 2542 O O . ASN A 1 354 ? 8.680 1.874 4.065 1.00 75.88 354 ASN A O 1
ATOM 2546 N N . PRO A 1 355 ? 10.162 0.658 2.914 1.00 68.88 355 PRO A N 1
ATOM 2547 C CA . PRO A 1 355 ? 9.214 -0.418 2.670 1.00 68.88 355 PRO A CA 1
ATOM 2548 C C . PRO A 1 355 ? 8.912 -1.117 3.992 1.00 68.88 355 PRO A C 1
ATOM 2550 O O . PRO A 1 355 ? 9.575 -2.065 4.412 1.00 68.88 355 PRO A O 1
ATOM 2553 N N . VAL A 1 356 ? 7.896 -0.618 4.679 1.00 77.56 356 VAL A N 1
ATOM 2554 C CA . VAL A 1 356 ? 7.384 -1.247 5.871 1.00 77.56 356 VAL A CA 1
ATOM 2555 C C . VAL A 1 356 ? 6.384 -2.289 5.390 1.00 77.56 356 VAL A C 1
ATOM 2557 O O . VAL A 1 356 ? 5.230 -1.985 5.089 1.00 77.56 356 VAL A O 1
ATOM 2560 N N . VAL A 1 357 ? 6.884 -3.511 5.218 1.00 82.69 357 VAL A N 1
ATOM 2561 C CA . VAL A 1 357 ? 6.093 -4.661 4.770 1.00 82.69 357 VAL A CA 1
ATOM 2562 C C . VAL A 1 357 ? 4.968 -4.882 5.750 1.00 82.69 357 VAL A C 1
ATOM 2564 O O . VAL A 1 357 ? 5.218 -4.949 6.957 1.00 82.69 357 VAL A O 1
ATOM 2567 N N . PHE A 1 358 ? 3.749 -5.036 5.243 1.00 89.62 358 PHE A N 1
ATOM 2568 C CA . PHE A 1 358 ? 2.674 -5.468 6.110 1.00 89.62 358 PHE A CA 1
ATOM 2569 C C . PHE A 1 358 ? 3.010 -6.845 6.692 1.00 89.62 358 PHE A C 1
ATOM 2571 O O . PHE A 1 358 ? 3.166 -7.816 5.949 1.00 89.62 358 PHE A O 1
ATOM 2578 N N . CYS A 1 359 ? 3.151 -6.929 8.009 1.00 89.06 359 CYS A N 1
ATOM 2579 C CA . CYS A 1 359 ? 3.382 -8.174 8.708 1.00 89.06 359 CYS A CA 1
ATOM 2580 C C . CYS A 1 359 ? 2.732 -8.182 10.088 1.00 89.06 359 CYS A C 1
ATOM 2582 O O . CYS A 1 359 ? 2.890 -7.260 10.880 1.00 89.06 359 CYS A O 1
ATOM 2584 N N . SER A 1 360 ? 2.052 -9.285 10.385 1.00 82.81 360 SER A N 1
ATOM 2585 C CA . SER A 1 360 ? 1.372 -9.555 11.650 1.00 82.81 360 SER A CA 1
ATOM 2586 C C . SER A 1 360 ? 2.278 -10.215 12.705 1.00 82.81 360 SER A C 1
ATOM 2588 O O . SER A 1 360 ? 1.768 -10.819 13.651 1.00 82.81 360 SER A O 1
ATOM 2590 N N . SER A 1 361 ? 3.607 -10.169 12.555 1.00 69.69 361 SER A N 1
ATOM 2591 C CA . SER A 1 361 ? 4.524 -10.888 13.451 1.00 69.69 361 SER A CA 1
ATOM 2592 C C . SER A 1 361 ? 4.416 -10.401 14.899 1.00 69.69 361 SER A C 1
ATOM 2594 O O . SER A 1 361 ? 4.421 -9.192 15.139 1.00 69.69 361 SER A O 1
ATOM 2596 N N . LYS A 1 362 ? 4.389 -11.353 15.839 1.00 52.75 362 LYS A N 1
ATOM 2597 C CA . LYS A 1 362 ? 4.586 -11.106 17.275 1.00 52.75 362 LYS A CA 1
ATOM 2598 C C . LYS A 1 362 ? 5.933 -10.462 17.578 1.00 52.75 362 LYS A C 1
ATOM 2600 O O . LYS A 1 362 ? 6.908 -10.791 16.863 1.00 52.75 362 LYS A O 1
#

Mean predicted aligned error: 13.86 Å

Foldseek 3Di:
DDDDDDDDDDPPPPPDPPPPPDPPPPPPAQPAQFDDDDDDPVLQPPPPPDDDDDDDDDDDDDDDDDDDDDDDDDDDDDDDDDDDDDDDDDDDDDDDDDDDDDDDDPPPPPPPPPDDRGPQDPQDQQDLPDQQFLFFQRDLFQEEAEACAEEAEEALEEEQGEYEYEAQYEYEHDDNYADNAAYEYDSNYHYHDDDDPVRYTYHDCVSVVSNVSSLVSLLVHDAPEEDQEAQFADEDEFPFGEHEYEHAEEHHAEAAGEYEDEYALLYAYRYEYQYAAAHEAQYEYYYYHNHALLRYEYRHDDADEEHHQEHQYEYGHEYEAARYHYEFYDLGEYAEHYYYHYYYYYYHHGYYDGHSINGSDD

pLDDT: mean 78.03, std 23.61, range [29.75, 98.62]

Secondary structure (DSSP, 8-state):
-----PPPP-------------------PPPP-----PPPGGGG-------PPPPPP-------------PPPPP---PPPPPPP-PPPP----PPPP---------------PPPPP---------TT-TT---B-S---SEEE-TT-EEEE-SS-EEES-EEE-TT-EEEE-TT-EEES-EEE-TTSEEESS--GGGEEE--THHHHHHHHHHHHHHTSPPSEE-S-B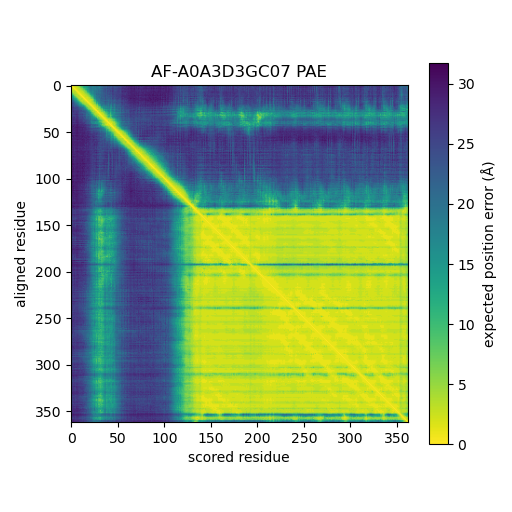SS-EEEE--SSEEEEEESS-EEE-TT-EEEEE--TT-EEEEEE-S-EEE-TT-EEEEETT--GGGEEEEE-SS-SPEEE-SS-EEEEEEEETTS-EEE-TT-EEEEEEEESSEEEE-TT-EEES----B---

Radius of gyration: 30.56 Å; Cα contacts (8 Å, |Δi|>4): 798; chains: 1; bounding box: 86×63×130 Å

Sequence (362 aa):
MGKFNTSLPIVLSGMLFISLVGCEQRYDLAPLPQKSGKITEADVKDVAPGIQAAGDPAENAIPTTLPGDVIPQPTSTVIPQPTSTVIPQPTSTVIPLPTSSVLPDIAIIPSVTPTPTPTVFPYVIPDTGSVDNIGCMPSPAAIVAFSNASVVMQGNSDLHGSIVIFEKTRLTVGGNAQVNGPVYYDPASSIVVGVPSSQLFQVDNTIEREILNYINGLSLLKPTQEISGITGSKTIMGNGKLNVISIPGDLHLSATQQLVLDGTASDVFVINISGEIRVTGHASIALANGVQAKNVVFNAIGAGKAIQLAGGGKISGTFVGLLRGASIGGSGVLNGSIYSSNSISIKGSGQAWNPVVFCSSK

Solvent-accessible surface area (backbone atoms only — not comparable to full-atom values): 20645 Å² total; per-residue (Å²): 140,82,88,86,83,85,82,80,84,84,82,79,78,79,81,78,82,77,79,75,78,72,79,78,75,75,74,80,69,60,60,74,73,69,65,95,66,89,84,53,81,74,79,73,62,84,70,76,94,76,80,78,78,81,79,81,82,87,78,86,91,79,92,78,92,80,83,87,81,87,80,83,80,84,81,85,82,84,76,84,81,83,81,83,80,85,75,85,78,83,82,80,82,84,76,87,76,83,86,74,83,84,71,88,79,77,82,75,72,79,80,74,74,74,78,79,77,54,69,77,71,85,80,52,70,50,53,93,86,52,76,78,54,58,37,58,58,85,61,71,34,23,32,37,32,35,57,60,10,38,38,38,32,27,40,56,10,40,34,35,32,26,38,36,38,28,46,54,13,36,41,34,36,37,82,64,29,46,71,55,45,45,37,32,31,23,90,65,33,45,80,47,60,73,69,62,74,93,34,60,41,54,48,63,72,69,56,56,56,51,43,52,54,45,56,56,36,63,73,70,56,74,63,75,43,78,42,69,54,37,78,52,65,43,76,48,77,51,87,60,42,61,33,27,36,35,20,70,29,35,42,36,31,44,54,77,24,38,40,34,42,34,28,43,64,68,26,23,39,42,36,40,25,49,36,48,43,36,36,26,41,49,11,32,38,46,62,32,76,51,33,44,39,26,20,23,36,42,36,38,44,62,66,63,65,46,36,36,38,28,28,62,14,48,37,58,19,22,40,36,16,72,54,13,27,35,35,33,23,45,51,12,35,36,40,10,20,40,34,25,32,39,34,40,35,32,28,43,47,6,33,35,39,51,37,32,40,41,32,41,72,129